Protein AF-A0A7S3BI05-F1 (afdb_monomer)

Structure (mmCIF, N/CA/C/O backbone):
data_AF-A0A7S3BI05-F1
#
_entry.id   AF-A0A7S3BI05-F1
#
loop_
_atom_site.group_PDB
_atom_site.id
_atom_site.type_symbol
_atom_site.label_atom_id
_atom_site.label_alt_id
_atom_site.label_comp_id
_atom_site.label_asym_id
_atom_site.label_entity_id
_atom_site.label_seq_id
_atom_site.pdbx_PDB_ins_code
_atom_site.Cartn_x
_atom_site.Cartn_y
_atom_site.Cartn_z
_atom_site.occupancy
_atom_site.B_iso_or_equiv
_atom_site.auth_seq_id
_atom_site.auth_comp_id
_atom_site.auth_asym_id
_atom_site.auth_atom_id
_atom_site.pdbx_PDB_model_num
ATOM 1 N N . ASN A 1 1 ? -13.056 -4.102 -15.558 1.00 60.69 1 ASN A N 1
ATOM 2 C CA . ASN A 1 1 ? -12.818 -2.971 -14.639 1.00 60.69 1 ASN A CA 1
ATOM 3 C C . ASN A 1 1 ? -13.787 -3.150 -13.494 1.00 60.69 1 ASN A C 1
ATOM 5 O O . ASN A 1 1 ? -14.963 -2.934 -13.729 1.00 60.69 1 ASN A O 1
ATOM 9 N N . GLY A 1 2 ? -13.334 -3.674 -12.353 1.00 74.00 2 GLY A N 1
ATOM 10 C CA . GLY A 1 2 ? -14.198 -3.883 -11.187 1.00 74.00 2 GLY A CA 1
ATOM 11 C C . GLY A 1 2 ? -14.267 -2.626 -10.323 1.00 74.00 2 GLY A C 1
ATOM 12 O O . GLY A 1 2 ? -13.292 -1.877 -10.270 1.00 74.00 2 GLY A O 1
ATOM 13 N N . THR A 1 3 ? -15.404 -2.404 -9.679 1.00 85.44 3 THR A N 1
ATOM 14 C CA . THR A 1 3 ? -15.607 -1.460 -8.569 1.00 85.44 3 THR A CA 1
ATOM 15 C C . THR A 1 3 ? -16.173 -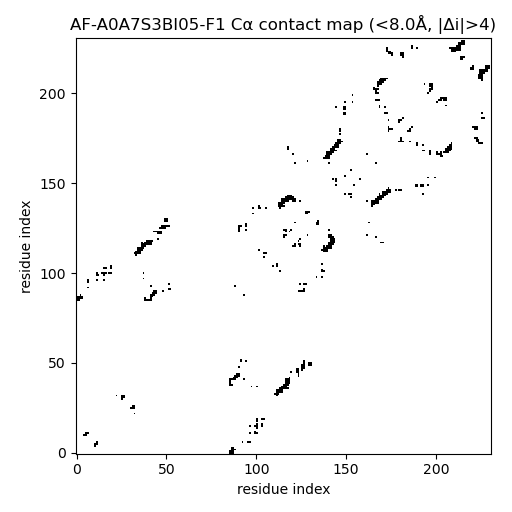2.255 -7.395 1.00 85.44 3 THR A C 1
ATOM 17 O O . THR A 1 3 ? -16.622 -3.392 -7.586 1.00 85.44 3 THR A O 1
ATOM 20 N N . LEU A 1 4 ? -16.184 -1.678 -6.192 1.00 88.50 4 LEU A N 1
ATOM 21 C CA . LEU A 1 4 ? -17.010 -2.233 -5.123 1.00 88.50 4 LEU A CA 1
ATOM 22 C C . LEU A 1 4 ? -18.484 -2.224 -5.554 1.00 88.50 4 LEU A C 1
ATOM 24 O O . LEU A 1 4 ? -18.890 -1.431 -6.408 1.00 88.50 4 LEU A O 1
ATOM 28 N N . ALA A 1 5 ? -19.270 -3.148 -5.001 1.00 89.44 5 ALA A N 1
ATOM 29 C CA . ALA A 1 5 ? -20.680 -3.275 -5.362 1.00 89.44 5 ALA A CA 1
ATOM 30 C C . ALA A 1 5 ? -21.524 -2.092 -4.855 1.00 89.44 5 ALA A C 1
ATOM 32 O O . ALA A 1 5 ? -22.581 -1.819 -5.414 1.00 89.44 5 ALA A O 1
ATOM 33 N N . SER A 1 6 ? -21.066 -1.422 -3.797 1.00 91.44 6 SER A N 1
ATOM 34 C CA . SER A 1 6 ? -21.724 -0.297 -3.134 1.00 91.44 6 SER A CA 1
ATOM 35 C C . SER A 1 6 ? -20.711 0.402 -2.205 1.00 91.44 6 SER A C 1
ATOM 37 O O . SER A 1 6 ? -19.638 -0.145 -1.936 1.00 91.44 6 SER A O 1
ATOM 39 N N . PHE A 1 7 ? -21.038 1.609 -1.738 1.00 90.62 7 PHE A N 1
ATOM 40 C CA . PHE A 1 7 ? -20.286 2.344 -0.707 1.00 90.62 7 PHE A CA 1
ATOM 41 C C . PHE A 1 7 ? -21.146 2.686 0.516 1.00 90.62 7 PHE A C 1
ATOM 43 O O . PHE A 1 7 ? -20.711 3.415 1.399 1.00 90.62 7 PHE A O 1
ATOM 50 N N . ASP A 1 8 ? -22.348 2.126 0.583 1.00 92.31 8 ASP A N 1
ATOM 51 C CA . ASP A 1 8 ? -23.307 2.348 1.652 1.00 92.31 8 ASP A CA 1
ATOM 52 C C . ASP A 1 8 ? -22.818 1.631 2.921 1.00 92.31 8 ASP A C 1
ATOM 54 O O . ASP A 1 8 ? -22.176 0.574 2.850 1.00 92.31 8 ASP A O 1
ATOM 58 N N . ASP A 1 9 ? -23.175 2.155 4.094 1.00 92.31 9 ASP A N 1
ATOM 59 C CA . ASP A 1 9 ? -22.647 1.689 5.382 1.00 92.31 9 ASP A CA 1
ATOM 60 C C . ASP A 1 9 ? -22.795 0.176 5.598 1.00 92.31 9 ASP A C 1
ATOM 62 O O . ASP A 1 9 ? -21.872 -0.483 6.074 1.00 92.31 9 ASP A O 1
ATOM 66 N N . SER A 1 10 ? -23.931 -0.409 5.205 1.00 95.12 10 SER A N 1
ATOM 67 C CA . SER A 1 10 ? -24.172 -1.852 5.361 1.00 95.12 10 SER A CA 1
ATOM 68 C C . SER A 1 10 ? -23.234 -2.715 4.505 1.00 95.12 10 SER A C 1
ATOM 70 O O . SER A 1 10 ? -22.753 -3.767 4.952 1.00 95.12 10 SER A O 1
ATOM 72 N N . PHE A 1 11 ? -22.936 -2.261 3.284 1.00 96.31 11 PHE A N 1
ATOM 73 C CA . PHE A 1 11 ? -22.000 -2.938 2.402 1.00 96.31 11 PHE A CA 1
ATOM 74 C C . PHE A 1 11 ? -20.571 -2.758 2.911 1.00 96.31 11 PHE A C 1
ATOM 76 O O . PHE A 1 11 ? -19.847 -3.747 3.024 1.00 96.31 11 PHE A O 1
ATOM 83 N N . LEU A 1 12 ? -20.170 -1.534 3.270 1.00 96.75 12 LEU A N 1
ATOM 84 C CA . LEU A 1 12 ? -18.832 -1.264 3.798 1.00 96.75 12 LEU A CA 1
ATOM 85 C C . LEU A 1 12 ? -18.575 -1.989 5.121 1.00 96.75 12 LEU A C 1
ATOM 87 O O . LEU A 1 12 ? -17.461 -2.469 5.342 1.00 96.75 12 LEU A O 1
ATOM 91 N N . ASP A 1 13 ? -19.586 -2.149 5.976 1.00 97.75 13 ASP A N 1
ATOM 92 C CA . ASP A 1 13 ? -19.483 -2.964 7.186 1.00 97.75 13 ASP A CA 1
ATOM 93 C C . ASP A 1 13 ? -19.198 -4.433 6.842 1.00 97.75 13 ASP A C 1
ATOM 95 O O . ASP A 1 13 ? -18.247 -5.024 7.362 1.00 97.75 13 ASP A O 1
ATOM 99 N N . SER A 1 14 ? -19.958 -5.002 5.906 1.00 97.75 14 SER A N 1
ATOM 100 C CA . SER A 1 14 ? -19.791 -6.389 5.458 1.00 97.75 14 SER A CA 1
ATOM 101 C C . SER A 1 14 ? -18.441 -6.618 4.771 1.00 97.75 14 SER A C 1
ATOM 103 O O . SER A 1 14 ? -17.736 -7.580 5.077 1.00 97.75 14 SER A O 1
ATOM 105 N N . PHE A 1 15 ? -18.046 -5.706 3.882 1.00 97.31 15 PHE A N 1
ATOM 106 C CA . PHE A 1 15 ? -16.764 -5.729 3.185 1.00 97.31 15 PHE A CA 1
ATOM 107 C C . PHE A 1 15 ? -15.595 -5.636 4.172 1.00 97.31 15 PHE A C 1
ATOM 109 O O . PHE A 1 15 ? -14.701 -6.481 4.165 1.00 97.31 15 PHE A O 1
ATOM 116 N N . SER A 1 16 ? -15.636 -4.676 5.097 1.00 98.25 16 SER A N 1
ATOM 117 C CA . SER A 1 16 ? -14.601 -4.531 6.123 1.00 98.25 16 SER A CA 1
ATOM 118 C C . SER A 1 16 ? -14.548 -5.724 7.085 1.00 98.25 16 SER A C 1
ATOM 120 O O . SER A 1 16 ? -13.453 -6.137 7.468 1.00 98.25 16 SER A O 1
ATOM 122 N N . ASN A 1 17 ? -15.684 -6.352 7.418 1.00 98.56 17 ASN A N 1
ATOM 123 C CA . ASN A 1 17 ? -15.705 -7.608 8.179 1.00 98.56 17 ASN A CA 1
ATOM 124 C C . ASN A 1 17 ? -14.987 -8.739 7.435 1.00 98.56 17 ASN A C 1
ATOM 126 O O . ASN A 1 17 ? -14.225 -9.475 8.060 1.00 98.56 17 ASN A O 1
ATOM 130 N N . ALA A 1 18 ? -15.190 -8.859 6.120 1.00 97.81 18 ALA A N 1
ATOM 131 C CA . ALA A 1 18 ? -14.494 -9.851 5.306 1.00 97.81 18 ALA A CA 1
ATOM 132 C C . ALA A 1 18 ? -12.973 -9.615 5.310 1.00 97.81 18 ALA A C 1
ATOM 134 O O . ALA A 1 18 ? -12.220 -10.540 5.604 1.00 97.81 18 ALA A O 1
ATOM 135 N N . THR A 1 19 ? -12.518 -8.370 5.115 1.00 97.38 19 THR A N 1
ATOM 136 C CA . THR A 1 19 ? -11.074 -8.053 5.163 1.00 97.38 19 THR A CA 1
ATOM 137 C C . THR A 1 19 ? -10.442 -8.364 6.527 1.00 97.38 19 THR A C 1
ATOM 139 O O . THR A 1 19 ? -9.346 -8.920 6.598 1.00 97.38 19 THR A O 1
ATOM 142 N N . LEU A 1 20 ? -11.139 -8.066 7.631 1.00 98.44 20 LEU A N 1
ATOM 143 C CA . LEU A 1 20 ? -10.686 -8.422 8.976 1.00 98.44 20 LEU A CA 1
ATOM 144 C C . LEU A 1 20 ? -10.669 -9.943 9.186 1.00 98.44 20 LEU A C 1
ATOM 146 O O . LEU A 1 20 ? -9.802 -10.458 9.895 1.00 98.44 20 LEU A O 1
ATOM 150 N N . GLN A 1 21 ? -11.624 -10.668 8.602 1.00 98.56 21 GLN A N 1
ATOM 151 C CA . GLN A 1 21 ? -11.692 -12.120 8.721 1.00 98.56 21 GLN A CA 1
ATOM 152 C C . GLN A 1 21 ? -10.476 -12.798 8.081 1.00 98.56 21 GLN A C 1
ATOM 154 O O . GLN A 1 21 ? -9.969 -13.756 8.663 1.00 98.56 21 GLN A O 1
ATOM 159 N N . ASP A 1 22 ? -9.957 -12.275 6.969 1.00 97.94 22 ASP A N 1
ATOM 160 C CA . ASP A 1 22 ? -8.719 -12.771 6.355 1.00 97.94 22 ASP A CA 1
ATOM 161 C C . ASP A 1 22 ? -7.518 -12.596 7.295 1.00 97.94 22 ASP A C 1
ATOM 163 O O . ASP A 1 22 ? -6.750 -13.534 7.518 1.00 97.94 22 ASP A O 1
ATOM 167 N N . VAL A 1 23 ? -7.396 -11.425 7.931 1.00 97.88 23 VAL A N 1
ATOM 168 C CA . VAL A 1 23 ? -6.338 -11.154 8.920 1.00 97.88 23 VAL A CA 1
ATOM 169 C C . VAL A 1 23 ? -6.441 -12.106 10.113 1.00 97.88 23 VAL A C 1
ATOM 171 O O . VAL A 1 23 ? -5.449 -12.719 10.510 1.00 97.88 23 VAL A O 1
ATOM 174 N N . LYS A 1 24 ? -7.647 -12.287 10.662 1.00 98.25 24 LYS A N 1
ATOM 175 C CA . LYS A 1 24 ? -7.896 -13.237 11.756 1.00 98.25 24 LYS A CA 1
ATOM 176 C C . LYS A 1 24 ? -7.556 -14.664 11.352 1.00 98.25 24 LYS A C 1
ATOM 178 O O . LYS A 1 24 ? -6.966 -15.392 12.146 1.00 98.25 24 LYS A O 1
ATOM 183 N N . TYR A 1 25 ? -7.933 -15.063 10.139 1.00 98.31 25 TYR A N 1
ATOM 184 C CA . TYR A 1 25 ? -7.673 -16.397 9.624 1.00 98.31 25 TYR A CA 1
ATOM 185 C C . TYR A 1 25 ? -6.169 -16.665 9.536 1.00 98.31 25 TYR A C 1
ATOM 187 O O . TYR A 1 25 ? -5.713 -17.670 10.074 1.00 98.31 25 TYR A O 1
ATOM 195 N N . LEU A 1 26 ? -5.392 -15.758 8.934 1.00 97.75 26 LEU A N 1
ATOM 196 C CA . LEU A 1 26 ? -3.936 -15.898 8.829 1.00 97.75 26 LEU A CA 1
ATOM 197 C C . LEU A 1 26 ? -3.278 -15.998 10.211 1.00 97.75 26 LEU A C 1
ATOM 199 O O . LEU A 1 26 ? -2.556 -16.961 10.485 1.00 97.75 26 LEU A O 1
ATOM 203 N N . THR A 1 27 ? -3.605 -15.073 11.115 1.00 96.62 27 THR A N 1
ATOM 204 C CA . THR A 1 27 ? -3.048 -15.051 12.473 1.00 96.62 27 THR A CA 1
ATOM 205 C C . THR A 1 27 ? -3.399 -16.320 13.256 1.00 96.62 27 THR A C 1
ATOM 207 O O . THR A 1 27 ? -2.527 -16.906 13.899 1.00 96.62 27 THR A O 1
ATOM 210 N N . A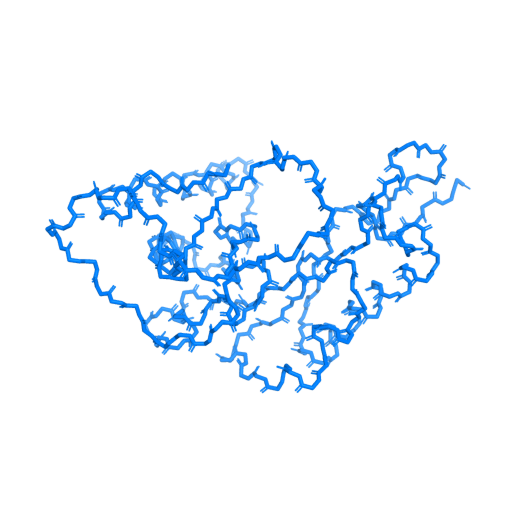LA A 1 28 ? -4.643 -16.806 13.162 1.00 97.69 28 ALA A N 1
ATOM 211 C CA . ALA A 1 28 ? -5.079 -18.037 13.828 1.00 97.69 28 ALA A CA 1
ATOM 212 C C . ALA A 1 28 ? -4.352 -19.297 13.321 1.00 97.69 28 ALA A C 1
ATOM 214 O O . ALA A 1 28 ? -4.264 -20.284 14.049 1.00 97.69 28 ALA A O 1
ATOM 215 N N . HIS A 1 29 ? -3.801 -19.255 12.105 1.00 98.25 29 HIS A N 1
ATOM 216 C CA . HIS A 1 29 ? -3.028 -20.344 11.503 1.00 98.25 29 HIS A CA 1
ATOM 217 C C . HIS A 1 29 ? -1.509 -20.112 11.574 1.00 98.25 29 HIS A C 1
ATOM 219 O O . HIS A 1 29 ? -0.749 -20.735 10.835 1.00 98.25 29 HIS A O 1
ATOM 225 N N . GLY A 1 30 ? -1.052 -19.242 12.481 1.00 97.19 30 GLY A N 1
ATOM 226 C CA . GLY A 1 30 ? 0.372 -19.038 12.762 1.00 97.19 30 GLY A CA 1
ATOM 227 C C . GLY A 1 30 ? 1.092 -18.103 11.788 1.00 97.19 30 GLY A C 1
ATOM 228 O O . GLY A 1 30 ? 2.320 -18.049 11.811 1.00 97.19 30 GLY A O 1
ATOM 229 N N . LEU A 1 31 ? 0.355 -17.361 10.956 1.00 96.44 31 LEU A N 1
ATOM 230 C CA . LEU A 1 31 ? 0.892 -16.347 10.047 1.00 96.44 31 LEU A CA 1
ATOM 231 C C . LEU A 1 31 ? 0.514 -14.947 10.559 1.00 96.44 31 LEU A C 1
ATOM 233 O O . LEU A 1 31 ? -0.530 -14.420 10.173 1.00 96.44 31 LEU A O 1
ATOM 237 N N . PRO A 1 32 ? 1.319 -14.336 11.449 1.00 94.44 32 PRO A N 1
ATOM 238 C CA . PRO A 1 32 ? 1.023 -13.004 11.956 1.00 94.44 32 PRO A CA 1
ATOM 239 C C . PRO A 1 32 ? 1.094 -11.967 10.830 1.00 94.44 32 PRO A C 1
ATOM 241 O O . PRO A 1 32 ? 2.074 -11.894 10.087 1.00 94.44 32 PRO A O 1
ATOM 244 N N . VAL A 1 33 ? 0.063 -11.131 10.728 1.00 95.12 33 VAL A N 1
ATOM 245 C CA . VAL A 1 33 ? 0.007 -10.033 9.757 1.00 95.12 33 VAL A CA 1
ATOM 246 C C . VAL A 1 33 ? 0.690 -8.802 10.352 1.00 95.12 33 VAL A C 1
ATOM 248 O O . VAL A 1 33 ? 0.146 -8.168 11.242 1.00 95.12 33 VAL A O 1
ATOM 251 N N . SER A 1 34 ? 1.883 -8.438 9.875 1.00 94.56 34 SER A N 1
ATOM 252 C CA . SER A 1 34 ? 2.592 -7.234 10.359 1.00 94.56 34 SER A CA 1
ATOM 253 C C . SER A 1 34 ? 2.219 -5.948 9.619 1.00 94.56 34 SER A C 1
ATOM 255 O O . SER A 1 34 ? 2.422 -4.856 10.148 1.00 94.56 34 SER A O 1
ATOM 257 N N . TRP A 1 35 ? 1.715 -6.073 8.391 1.00 93.88 35 TRP A N 1
ATOM 258 C CA . TRP A 1 35 ? 1.329 -4.956 7.534 1.00 93.88 35 TRP A CA 1
ATOM 259 C C . TRP A 1 35 ? 0.024 -5.267 6.811 1.00 93.88 35 TRP A C 1
ATOM 261 O O . TRP A 1 35 ? -0.191 -6.397 6.374 1.00 93.88 35 TRP A O 1
ATOM 271 N N . TRP A 1 36 ? -0.814 -4.251 6.648 1.00 96.00 36 TRP A N 1
ATOM 272 C CA . TRP A 1 36 ? -2.064 -4.320 5.907 1.00 96.00 36 TRP A CA 1
ATOM 273 C C . TRP A 1 36 ? -2.236 -3.070 5.035 1.00 96.00 36 TRP A C 1
ATOM 275 O O . TRP A 1 36 ? -1.912 -1.954 5.445 1.00 96.00 36 TRP A O 1
ATOM 285 N N . GLY A 1 37 ? -2.770 -3.259 3.835 1.00 94.56 37 GLY A N 1
ATOM 286 C CA . GLY A 1 37 ? -3.163 -2.194 2.921 1.00 94.56 37 GLY A CA 1
ATOM 287 C C . GLY A 1 37 ? -4.426 -2.612 2.179 1.00 94.56 37 GLY A C 1
ATOM 288 O O . GLY A 1 37 ? -4.627 -3.798 1.920 1.00 94.56 37 GLY A O 1
ATOM 289 N N . LEU A 1 38 ? -5.295 -1.650 1.862 1.00 94.38 38 LEU A N 1
ATOM 290 C CA . LEU A 1 38 ? -6.609 -1.950 1.288 1.00 94.38 38 LEU A CA 1
ATOM 291 C C . LEU A 1 38 ? -6.529 -2.478 -0.151 1.00 94.38 38 LEU A C 1
ATOM 293 O O . LEU A 1 38 ? -7.228 -3.423 -0.505 1.00 94.38 38 LEU A O 1
ATOM 297 N N . GLN A 1 39 ? -5.746 -1.818 -1.003 1.00 88.12 39 GLN A N 1
ATOM 298 C CA . GLN A 1 39 ? -5.793 -2.027 -2.446 1.00 88.12 39 GLN A CA 1
ATOM 299 C C . GLN A 1 39 ? -4.415 -1.810 -3.068 1.00 88.12 39 GLN A C 1
ATOM 301 O O . GLN A 1 39 ? -3.692 -0.899 -2.676 1.00 88.12 39 GLN A O 1
ATOM 306 N N . ASN A 1 40 ? -4.109 -2.616 -4.084 1.00 87.50 40 ASN A N 1
ATOM 307 C CA . ASN A 1 40 ? -3.015 -2.384 -5.019 1.00 87.50 40 ASN A CA 1
ATOM 308 C C . ASN A 1 40 ? -3.459 -1.434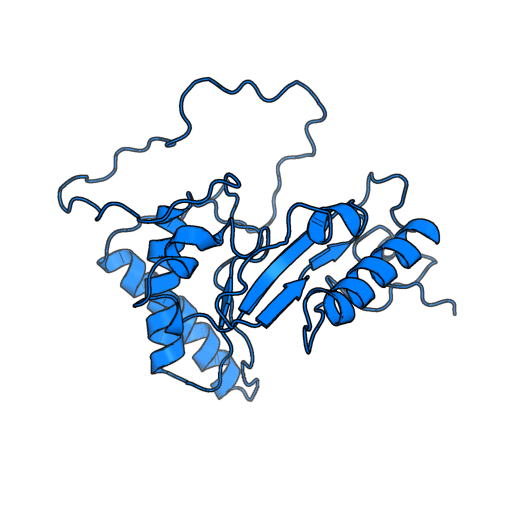 -6.138 1.00 87.50 40 ASN A C 1
ATOM 310 O O . ASN A 1 40 ? -4.469 -1.719 -6.791 1.00 87.50 40 ASN A O 1
ATOM 314 N N . GLU A 1 41 ? -2.713 -0.357 -6.377 1.00 86.25 41 GLU A N 1
ATOM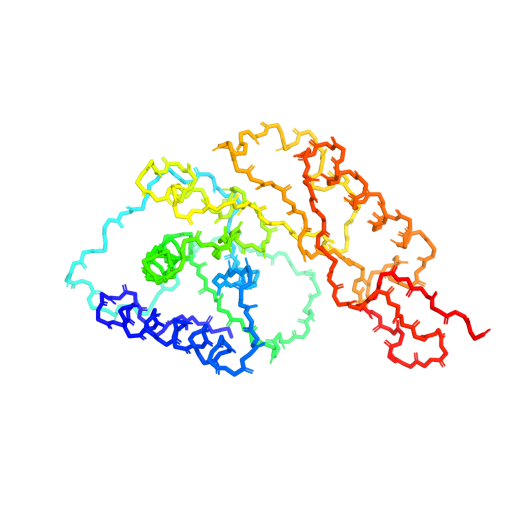 315 C CA . GLU A 1 41 ? -2.951 0.613 -7.456 1.00 86.25 41 GLU A CA 1
ATOM 316 C C . GLU A 1 41 ? -4.410 1.074 -7.600 1.00 86.25 41 GLU A C 1
ATOM 318 O O . GLU A 1 41 ? -4.996 0.973 -8.685 1.00 86.25 41 GLU A O 1
ATOM 323 N N . PRO A 1 42 ? -5.047 1.575 -6.527 1.00 82.50 42 PRO A N 1
ATOM 324 C CA . PRO A 1 42 ? -6.337 2.218 -6.673 1.00 82.50 42 PRO A CA 1
ATOM 325 C C . PRO A 1 42 ? -6.140 3.450 -7.575 1.00 82.50 42 PRO A C 1
ATOM 327 O O . PRO A 1 42 ? -5.393 4.377 -7.261 1.00 82.50 42 PRO A O 1
ATOM 330 N N . ASN A 1 43 ? -6.719 3.380 -8.773 1.00 65.94 43 ASN A N 1
ATOM 331 C CA . ASN A 1 43 ? -6.502 4.329 -9.859 1.00 65.94 43 ASN A CA 1
ATOM 332 C C . ASN A 1 43 ? -7.060 5.710 -9.493 1.00 65.94 43 ASN A C 1
ATOM 334 O O . ASN A 1 43 ? -8.270 5.909 -9.570 1.00 65.94 43 ASN A O 1
ATOM 338 N N . PHE A 1 44 ? -6.196 6.663 -9.139 1.00 65.81 44 PHE A N 1
ATOM 339 C CA . PHE A 1 44 ? -6.618 8.026 -8.819 1.00 65.81 44 PHE A CA 1
ATOM 340 C C . PHE A 1 44 ? -6.038 9.065 -9.761 1.00 65.81 44 PHE A C 1
ATOM 342 O O . PHE A 1 44 ? -4.903 8.972 -10.230 1.00 65.81 44 PHE A O 1
ATOM 349 N N . GLN A 1 45 ? -6.807 10.137 -9.920 1.00 60.09 45 GLN A N 1
ATOM 350 C CA . GLN A 1 45 ? -6.257 11.437 -10.265 1.00 60.09 45 GLN A CA 1
ATOM 351 C C . GLN A 1 45 ? -5.282 11.875 -9.159 1.00 60.09 45 GLN A C 1
ATOM 353 O O . GLN A 1 45 ? -5.500 11.615 -7.977 1.00 60.09 45 GLN A O 1
ATOM 358 N N . THR A 1 46 ? -4.180 12.525 -9.527 1.00 64.38 46 THR A N 1
ATOM 359 C CA . THR A 1 46 ? -3.132 12.978 -8.592 1.00 64.38 46 THR A CA 1
ATOM 360 C C . THR A 1 46 ? -3.483 14.310 -7.916 1.00 64.38 46 THR A C 1
ATOM 362 O O . THR A 1 46 ? -2.598 15.123 -7.649 1.00 64.38 46 THR A O 1
ATOM 365 N N . GLU A 1 47 ? -4.772 14.578 -7.717 1.00 74.12 47 GLU A N 1
ATOM 366 C CA . GLU A 1 47 ? -5.268 15.825 -7.137 1.00 74.12 47 GLU A CA 1
ATOM 367 C C . GLU A 1 47 ? -5.194 15.772 -5.608 1.00 74.12 47 GLU A C 1
ATOM 369 O O . GLU A 1 47 ? -5.392 14.724 -5.002 1.00 74.12 47 GLU A O 1
ATOM 374 N N . ASN A 1 48 ? -4.887 16.904 -4.974 1.00 78.62 48 ASN A N 1
ATOM 375 C CA . ASN A 1 48 ? -4.882 17.014 -3.517 1.00 78.62 48 ASN A CA 1
ATOM 376 C C . ASN A 1 48 ? -6.265 17.472 -3.033 1.00 78.62 48 ASN A C 1
ATOM 378 O O . ASN A 1 48 ? -6.517 18.672 -2.916 1.00 78.62 48 ASN A O 1
ATOM 382 N N . ILE A 1 49 ? -7.155 16.516 -2.767 1.00 82.56 49 ILE A N 1
ATOM 383 C CA . ILE A 1 49 ? -8.473 16.764 -2.174 1.00 82.56 49 ILE A CA 1
ATOM 384 C C . ILE A 1 49 ? -8.367 16.729 -0.642 1.00 82.56 49 ILE A C 1
ATOM 386 O O . ILE A 1 49 ? -7.766 15.815 -0.067 1.00 82.56 49 ILE A O 1
ATOM 390 N N . THR A 1 50 ? -8.946 17.731 0.025 1.00 83.75 50 THR A N 1
ATOM 391 C CA . THR A 1 50 ? -8.850 17.929 1.484 1.00 83.75 50 THR A CA 1
ATOM 392 C C . THR A 1 50 ? -10.050 17.401 2.268 1.00 83.75 50 THR A C 1
ATOM 394 O O . THR A 1 50 ? -9.947 17.220 3.479 1.00 83.75 50 THR A O 1
ATOM 397 N N . SER A 1 51 ? -11.178 17.135 1.609 1.00 82.81 51 SER A N 1
ATOM 398 C CA . SER A 1 51 ? -12.367 16.555 2.231 1.00 82.81 51 SER A CA 1
ATOM 399 C C . SER A 1 51 ? -13.212 15.798 1.214 1.00 82.81 51 SER A C 1
ATOM 401 O O . SER A 1 51 ? -13.211 16.109 0.025 1.00 82.81 51 SER A O 1
ATOM 403 N N . CYS A 1 52 ? -13.955 14.809 1.704 1.00 86.19 52 CYS A N 1
ATOM 404 C CA . CYS A 1 52 ? -14.939 14.087 0.915 1.00 86.19 52 CYS A CA 1
ATOM 405 C C . CYS A 1 52 ? -16.347 14.467 1.365 1.00 86.19 52 CYS A C 1
ATOM 407 O O . CYS A 1 52 ? -16.592 14.519 2.575 1.00 86.19 52 CYS A O 1
ATOM 409 N N . PRO A 1 53 ? -17.276 14.734 0.433 1.00 80.81 53 PRO A N 1
ATOM 410 C CA . PRO A 1 53 ? -18.667 14.941 0.797 1.00 80.81 53 PRO A CA 1
ATOM 411 C C . PRO A 1 53 ? -19.202 13.686 1.496 1.00 80.81 53 PRO A C 1
ATOM 413 O O . PRO A 1 53 ? -18.869 12.550 1.125 1.00 80.81 53 PRO A O 1
ATOM 416 N N . LYS A 1 54 ? -20.027 13.891 2.529 1.00 67.06 54 LYS A N 1
ATOM 417 C CA . LYS A 1 54 ? -20.819 12.796 3.096 1.00 67.06 54 LYS A CA 1
ATOM 418 C C . LYS A 1 54 ? -21.700 12.242 1.981 1.00 67.06 54 LYS A C 1
ATOM 420 O O . LYS A 1 54 ? -22.160 13.003 1.134 1.00 67.06 54 LYS A O 1
ATOM 425 N N . GLN A 1 55 ? -21.831 10.924 1.924 1.00 62.12 55 GLN A N 1
ATOM 426 C CA . GLN A 1 55 ? -22.752 10.312 0.980 1.00 62.12 55 GLN A CA 1
ATOM 427 C C . GLN A 1 55 ? -24.158 10.694 1.451 1.00 62.12 55 GLN A C 1
ATOM 429 O O . GLN A 1 55 ? -24.460 10.513 2.627 1.00 62.12 55 GLN A O 1
ATOM 434 N N . ASP A 1 56 ? -24.956 11.319 0.590 1.00 49.00 56 ASP A N 1
ATOM 435 C CA . ASP A 1 56 ? -26.349 11.595 0.927 1.00 49.00 56 ASP A CA 1
ATOM 436 C C . ASP A 1 56 ? -27.083 10.249 0.977 1.00 49.00 56 ASP A C 1
ATOM 438 O O . ASP A 1 56 ? -27.068 9.500 -0.004 1.00 49.00 56 ASP A O 1
ATOM 442 N N . ASP A 1 57 ? -27.714 9.949 2.115 1.00 43.00 57 ASP A N 1
ATOM 443 C CA . ASP A 1 57 ? -28.386 8.671 2.415 1.00 43.00 57 ASP A CA 1
ATOM 444 C C . ASP A 1 57 ? -29.532 8.322 1.428 1.00 43.00 57 ASP A C 1
ATOM 446 O O . ASP A 1 57 ? -30.055 7.208 1.445 1.00 43.00 57 ASP A O 1
ATOM 450 N N . ASP A 1 58 ? -29.895 9.252 0.534 1.00 36.84 58 ASP A N 1
ATOM 451 C CA . ASP A 1 58 ? -31.010 9.154 -0.415 1.00 36.84 58 ASP A CA 1
ATOM 452 C C . ASP A 1 58 ? -30.593 8.886 -1.879 1.00 36.84 58 ASP A C 1
ATOM 454 O O . ASP A 1 58 ? -31.454 8.671 -2.737 1.00 36.84 58 ASP A O 1
ATOM 458 N N . ALA A 1 59 ? -29.296 8.864 -2.209 1.00 39.97 59 ALA A N 1
ATOM 459 C CA . ALA A 1 59 ? -28.838 8.591 -3.576 1.00 39.97 59 ALA A CA 1
ATOM 460 C C . ALA A 1 59 ? -28.639 7.085 -3.812 1.00 39.97 59 ALA A C 1
ATOM 462 O O . ALA A 1 59 ? -27.524 6.587 -3.974 1.00 39.97 59 ALA A O 1
ATOM 463 N N . ALA A 1 60 ? -29.749 6.348 -3.843 1.00 34.97 60 ALA A N 1
ATOM 464 C CA . ALA A 1 60 ? -29.770 4.981 -4.340 1.00 34.97 60 ALA A CA 1
ATOM 465 C C . ALA A 1 60 ? -29.242 4.936 -5.786 1.00 34.97 60 ALA A C 1
ATOM 467 O O . ALA A 1 60 ? -29.854 5.493 -6.691 1.00 34.97 60 ALA A O 1
ATOM 468 N N . ALA A 1 61 ? -28.118 4.243 -5.976 1.00 38.97 61 ALA A N 1
ATOM 469 C CA . ALA A 1 61 ? -27.697 3.594 -7.216 1.00 38.97 61 ALA A CA 1
ATOM 470 C C . ALA A 1 61 ? -28.074 4.306 -8.534 1.00 38.97 61 ALA A C 1
ATOM 472 O O . ALA A 1 61 ? -28.869 3.785 -9.315 1.00 38.97 61 ALA A O 1
ATOM 473 N N . GLU A 1 62 ? -27.418 5.422 -8.860 1.00 30.86 62 GLU A N 1
ATOM 474 C CA . GLU A 1 62 ? -27.225 5.770 -10.269 1.00 30.86 62 GLU A CA 1
ATOM 475 C C . GLU A 1 62 ? -25.831 5.334 -10.712 1.00 30.86 62 GLU A C 1
ATOM 477 O O . GLU A 1 62 ? -24.797 5.885 -10.342 1.00 30.86 62 GLU A O 1
ATOM 482 N N . THR A 1 63 ? -25.819 4.280 -11.523 1.00 44.12 63 THR A N 1
ATOM 483 C CA . THR A 1 63 ? -24.681 3.856 -12.329 1.00 44.12 63 THR A CA 1
ATOM 484 C C . THR A 1 63 ? -24.164 5.039 -13.145 1.00 44.12 63 THR A C 1
ATOM 486 O O . THR A 1 63 ? -24.766 5.410 -14.150 1.00 44.12 63 THR A O 1
ATOM 489 N N . GLY A 1 64 ? -23.039 5.624 -12.751 1.00 32.84 64 GLY A N 1
ATOM 490 C CA . GLY A 1 64 ? -22.493 6.756 -13.483 1.00 32.84 64 GLY A CA 1
ATOM 491 C C . GLY A 1 64 ? -21.080 7.066 -13.049 1.00 32.84 64 GLY A C 1
ATOM 492 O O . GLY A 1 64 ? -20.852 7.632 -11.992 1.00 32.84 64 GLY A O 1
ATOM 493 N N . SER A 1 65 ? -20.121 6.710 -13.896 1.00 37.81 65 SER A N 1
ATOM 494 C CA . SER A 1 65 ? -18.754 7.210 -13.832 1.00 37.81 65 SER A CA 1
ATOM 495 C C . SER A 1 65 ? -18.730 8.717 -13.547 1.00 37.81 65 SER A C 1
ATOM 497 O O . SER A 1 65 ? -19.073 9.504 -14.429 1.00 37.81 65 SER A O 1
ATOM 499 N N . HIS A 1 66 ? -18.233 9.133 -12.383 1.00 32.91 66 HIS A N 1
ATOM 500 C CA . HIS A 1 66 ? -17.829 10.521 -12.131 1.00 32.91 66 HIS A CA 1
ATOM 501 C C . HIS A 1 66 ? -16.507 10.871 -12.838 1.00 32.91 66 HIS A C 1
ATOM 503 O O . HIS A 1 66 ? -15.645 11.561 -12.303 1.00 32.91 66 HIS A O 1
ATOM 509 N N . LEU A 1 67 ? -16.343 10.420 -14.085 1.00 35.94 67 LEU A N 1
ATOM 510 C CA . LEU A 1 67 ? -15.389 11.043 -14.988 1.00 35.94 67 LEU A CA 1
ATOM 511 C C . LEU A 1 67 ? -16.114 12.225 -15.639 1.00 35.94 67 LEU A C 1
ATOM 513 O O . LEU A 1 67 ? -17.111 11.994 -16.330 1.00 35.94 67 LEU A O 1
ATOM 517 N N . PRO A 1 68 ? -15.653 13.476 -15.462 1.00 30.95 68 PRO A N 1
ATOM 518 C CA . PRO A 1 68 ? -16.168 14.569 -16.267 1.00 30.95 68 PRO A CA 1
ATOM 519 C C . PRO A 1 68 ? -15.972 14.210 -17.744 1.00 30.95 68 PRO A C 1
ATOM 521 O O . PRO A 1 68 ? -14.876 13.846 -18.183 1.00 30.95 68 PRO A O 1
ATOM 524 N N . ALA A 1 69 ? -17.062 14.267 -18.507 1.00 35.69 69 ALA A N 1
ATOM 525 C CA . ALA A 1 69 ? -17.035 14.084 -19.946 1.00 35.69 69 ALA A CA 1
ATOM 526 C C . ALA A 1 69 ? -16.084 15.129 -20.553 1.00 35.69 69 ALA A C 1
ATOM 528 O O . ALA A 1 69 ? -16.407 16.314 -20.568 1.00 35.69 69 ALA A O 1
ATOM 529 N N . GLY A 1 70 ? -14.904 14.712 -21.032 1.00 32.72 70 GLY A N 1
ATOM 530 C CA . GLY A 1 70 ? -14.043 15.636 -21.777 1.00 32.72 70 GLY A CA 1
ATOM 531 C C . GLY A 1 70 ? -12.541 15.379 -21.879 1.00 32.72 70 GLY A C 1
ATOM 532 O O . GLY A 1 70 ? -11.902 16.130 -22.608 1.00 32.72 70 GLY A O 1
ATOM 533 N N . ILE A 1 71 ? -11.938 14.365 -21.247 1.00 30.41 71 ILE A N 1
ATOM 534 C CA . ILE A 1 71 ? -10.499 14.097 -21.455 1.00 30.41 71 ILE A CA 1
ATOM 535 C C . ILE A 1 71 ? -10.313 12.918 -22.413 1.00 30.41 71 ILE A C 1
ATOM 537 O O . ILE A 1 71 ? -10.314 11.749 -22.033 1.00 30.41 71 ILE A O 1
ATOM 541 N N . SER A 1 72 ? -10.154 13.255 -23.694 1.00 27.58 72 SER A N 1
ATOM 542 C CA . SER A 1 72 ? -9.650 12.357 -24.734 1.00 27.58 72 SER A CA 1
ATOM 543 C C . SER A 1 72 ? -8.217 11.937 -24.391 1.00 27.58 72 SER A C 1
ATOM 545 O O . SER A 1 72 ? -7.266 12.665 -24.679 1.00 27.58 72 SER A O 1
ATOM 547 N N . MET A 1 73 ? -8.048 10.750 -23.808 1.00 36.03 73 MET A N 1
ATOM 548 C CA . MET A 1 73 ? -6.744 10.091 -23.729 1.00 36.03 73 MET A CA 1
ATOM 549 C C . MET A 1 73 ? -6.290 9.748 -25.152 1.00 36.03 73 MET A C 1
ATOM 551 O O . MET A 1 73 ? -6.945 8.978 -25.857 1.00 36.03 73 MET A O 1
ATOM 555 N N . GLY A 1 74 ? -5.197 10.380 -25.585 1.00 29.92 74 GLY A N 1
ATOM 556 C CA . GLY A 1 74 ? -4.627 10.229 -26.920 1.00 29.92 74 GLY A CA 1
ATOM 557 C C . GLY A 1 74 ? -4.388 8.766 -27.295 1.00 29.92 74 GLY A C 1
ATOM 558 O O . GLY A 1 74 ? -4.007 7.940 -26.467 1.00 29.92 74 GLY A O 1
ATOM 559 N N . ALA A 1 75 ? -4.626 8.455 -28.567 1.00 34.34 75 ALA A N 1
ATOM 560 C CA . ALA A 1 75 ? -4.407 7.141 -29.149 1.00 34.34 75 ALA A CA 1
ATOM 561 C C . ALA A 1 75 ? -2.920 6.754 -29.073 1.00 34.34 75 ALA A C 1
ATOM 563 O O . ALA A 1 75 ? -2.122 7.111 -29.935 1.00 34.34 75 ALA A O 1
ATOM 564 N N . GLY A 1 76 ? -2.556 6.010 -28.034 1.00 30.05 76 GLY A N 1
ATOM 565 C CA . GLY A 1 76 ? -1.227 5.445 -27.849 1.00 30.05 76 GLY A CA 1
ATOM 566 C C . GLY A 1 76 ? -1.328 4.132 -27.088 1.00 30.05 76 GLY A C 1
ATOM 567 O O . GLY A 1 76 ? -1.425 4.132 -25.872 1.00 30.05 76 GLY A O 1
ATOM 568 N N . MET A 1 77 ? -1.316 3.028 -27.840 1.00 29.22 77 MET A N 1
ATOM 569 C CA . MET A 1 77 ? -1.113 1.651 -27.377 1.00 29.22 77 MET A CA 1
ATOM 570 C C . MET A 1 77 ? -2.169 1.098 -26.400 1.00 29.22 77 MET A C 1
ATOM 572 O O . MET A 1 77 ? -2.067 1.197 -25.182 1.00 29.22 77 MET A O 1
ATOM 576 N N . ARG A 1 78 ? -3.169 0.402 -26.962 1.00 33.00 78 ARG A N 1
ATOM 577 C CA . ARG A 1 78 ? -4.003 -0.552 -26.217 1.00 33.00 78 ARG A CA 1
ATOM 578 C C . ARG A 1 78 ? -3.124 -1.719 -25.756 1.00 33.00 78 ARG A C 1
ATOM 580 O O . ARG A 1 78 ? -3.006 -2.720 -26.458 1.00 33.00 78 ARG A O 1
ATOM 587 N N . VAL A 1 79 ? -2.499 -1.585 -24.591 1.00 37.78 79 VAL A N 1
ATOM 588 C CA . VAL A 1 79 ? -2.060 -2.745 -23.806 1.00 37.78 79 VAL A CA 1
ATOM 589 C C . VAL A 1 79 ? -3.331 -3.526 -23.446 1.00 37.78 79 VAL A C 1
ATOM 591 O O . VAL A 1 79 ? -4.361 -2.914 -23.159 1.00 37.78 79 VAL A O 1
ATOM 594 N N . GLY A 1 80 ? -3.302 -4.852 -23.616 1.00 38.78 80 GLY A N 1
ATOM 595 C CA . GLY A 1 80 ? -4.474 -5.736 -23.577 1.00 38.78 80 GLY A CA 1
ATOM 596 C C . GLY A 1 80 ? -5.377 -5.513 -22.361 1.00 38.78 80 GLY A C 1
ATOM 597 O O . GLY A 1 80 ? -4.945 -4.974 -21.349 1.00 38.78 80 GLY A O 1
ATOM 598 N N . SER A 1 81 ? -6.653 -5.904 -22.451 1.00 45.41 81 SER A N 1
ATOM 599 C CA . SER A 1 81 ? -7.587 -5.765 -21.328 1.00 45.41 81 SER A CA 1
ATOM 600 C C . SER A 1 81 ? -6.953 -6.328 -20.051 1.00 45.41 81 SER A C 1
ATOM 602 O O . SER A 1 81 ? -6.767 -7.535 -19.971 1.00 45.41 81 SER A O 1
ATOM 604 N N . ASN A 1 82 ? -6.597 -5.485 -19.077 1.00 49.72 82 ASN A N 1
ATOM 605 C CA . ASN A 1 82 ? -6.052 -5.947 -17.797 1.00 49.72 82 ASN A CA 1
ATOM 606 C C . ASN A 1 82 ? -7.040 -6.947 -17.168 1.00 49.72 82 ASN A C 1
ATOM 608 O O . ASN A 1 82 ? -8.111 -6.538 -16.700 1.00 49.72 82 ASN A O 1
ATOM 612 N N . THR A 1 83 ? -6.688 -8.238 -17.218 1.00 64.12 83 THR A N 1
ATOM 613 C CA . THR A 1 83 ? -7.470 -9.402 -16.758 1.00 64.12 83 THR A CA 1
ATOM 614 C C . THR A 1 83 ? -7.154 -9.804 -15.316 1.00 64.12 83 THR A C 1
ATOM 616 O O . THR A 1 83 ? -7.646 -10.829 -14.854 1.00 64.12 83 THR A O 1
ATOM 619 N N . TYR A 1 84 ? -6.325 -9.038 -14.604 1.00 71.69 84 TYR A N 1
ATOM 620 C CA . TYR A 1 84 ? -5.970 -9.312 -13.213 1.00 71.69 84 TYR A CA 1
ATOM 621 C C . TYR A 1 84 ? -6.901 -8.587 -12.232 1.00 71.69 84 TYR A C 1
ATOM 623 O O . TYR A 1 84 ? -7.580 -7.617 -12.590 1.00 71.69 84 TYR A O 1
ATOM 631 N N . SER A 1 85 ? -6.942 -9.083 -10.994 1.00 79.38 85 SER A N 1
ATOM 632 C CA . SER A 1 85 ? -7.758 -8.528 -9.913 1.00 79.38 85 SER A CA 1
ATOM 633 C C . SER A 1 85 ? -7.413 -7.065 -9.657 1.00 79.38 85 SER A C 1
ATOM 635 O O . SER A 1 85 ? -6.273 -6.728 -9.347 1.00 79.38 85 SER A O 1
ATOM 637 N N . ARG A 1 86 ? -8.415 -6.193 -9.770 1.00 80.25 86 ARG A N 1
ATOM 638 C CA . ARG A 1 86 ? -8.308 -4.762 -9.479 1.00 80.25 86 ARG A CA 1
ATOM 639 C C . ARG A 1 86 ? -9.658 -4.204 -9.064 1.00 80.25 86 ARG A C 1
ATOM 641 O O . ARG A 1 86 ? -10.689 -4.660 -9.567 1.00 80.25 86 ARG A O 1
ATOM 648 N N . CYS A 1 87 ? -9.628 -3.174 -8.231 1.00 86.00 87 CYS A N 1
ATOM 649 C CA . CYS A 1 87 ? -10.793 -2.373 -7.903 1.00 86.00 87 CYS A CA 1
ATOM 650 C C . CYS A 1 87 ? -10.487 -0.903 -8.198 1.00 86.00 87 CYS A C 1
ATOM 652 O O . CYS A 1 87 ? -9.485 -0.364 -7.731 1.00 86.00 87 CYS A O 1
ATOM 654 N N . ASN A 1 88 ? -11.332 -0.278 -9.013 1.00 84.75 88 ASN A N 1
ATOM 655 C CA . ASN A 1 88 ? -11.277 1.154 -9.262 1.00 84.75 88 ASN A CA 1
ATOM 656 C C . ASN A 1 88 ? -12.063 1.882 -8.176 1.00 84.75 88 ASN A C 1
ATOM 658 O O . ASN A 1 88 ? -13.133 1.428 -7.770 1.00 84.75 88 ASN A O 1
ATOM 662 N N . TYR A 1 89 ? -11.530 3.024 -7.774 1.00 86.12 89 TYR A N 1
ATOM 663 C CA . TYR A 1 89 ? -12.113 3.932 -6.804 1.00 86.12 89 TYR A CA 1
ATOM 664 C C . TYR A 1 89 ? -11.922 5.352 -7.337 1.00 86.12 89 TYR A C 1
ATOM 666 O O . TYR A 1 89 ? -10.893 5.622 -7.957 1.00 86.12 89 TYR A O 1
ATOM 674 N N . ASP A 1 90 ? -12.852 6.266 -7.072 1.00 84.75 90 ASP A N 1
ATOM 675 C CA . ASP A 1 90 ? -12.440 7.664 -6.939 1.00 84.75 90 ASP A CA 1
ATOM 676 C C . ASP A 1 90 ? -11.786 7.885 -5.559 1.00 84.75 90 ASP A C 1
ATOM 678 O O . ASP A 1 90 ? -11.772 6.991 -4.705 1.00 84.75 90 ASP A O 1
ATOM 682 N N . GLN A 1 91 ? -11.190 9.057 -5.329 1.00 85.69 91 GLN A N 1
ATOM 683 C CA . GLN A 1 91 ? -10.471 9.316 -4.075 1.00 85.69 91 GLN A CA 1
ATOM 684 C C . GLN A 1 91 ? -11.375 9.240 -2.832 1.00 85.69 91 GLN A C 1
ATOM 686 O O . GLN A 1 91 ? -10.901 8.867 -1.755 1.00 85.69 91 GLN A O 1
ATOM 691 N N . CYS A 1 92 ? -12.664 9.561 -2.959 1.00 88.75 92 CYS A N 1
ATOM 692 C CA . CYS A 1 92 ? -13.598 9.570 -1.840 1.00 88.75 92 CYS A CA 1
ATOM 693 C C . CYS A 1 92 ? -14.182 8.198 -1.540 1.00 88.75 92 CYS A C 1
ATOM 695 O O . CYS A 1 92 ? -14.298 7.820 -0.374 1.00 88.75 92 CYS A O 1
ATOM 697 N N . ASP A 1 93 ? -14.451 7.417 -2.569 1.00 90.19 93 ASP A N 1
ATOM 698 C CA . ASP A 1 93 ? -14.818 6.016 -2.458 1.00 90.19 93 ASP A CA 1
ATOM 699 C C . ASP A 1 93 ? -13.694 5.190 -1.824 1.00 90.19 93 ASP A C 1
ATOM 701 O O . ASP A 1 93 ? -13.934 4.390 -0.913 1.00 90.19 93 ASP A O 1
ATOM 705 N N . TYR A 1 94 ? -12.439 5.438 -2.217 1.00 92.06 94 TYR A N 1
ATOM 706 C CA . TYR A 1 94 ? -11.297 4.824 -1.541 1.00 92.06 94 TYR A CA 1
ATOM 707 C C . TYR A 1 94 ? -11.185 5.270 -0.090 1.00 92.06 94 TYR A C 1
ATOM 709 O O . TYR A 1 94 ? -10.961 4.433 0.779 1.00 92.06 94 TYR A O 1
ATOM 717 N N . TYR A 1 95 ? -11.346 6.567 0.187 1.00 93.00 95 TYR A N 1
ATOM 718 C CA . TYR A 1 95 ? -11.336 7.085 1.552 1.00 93.00 95 TYR A CA 1
ATOM 719 C C . TYR A 1 95 ? -12.379 6.374 2.428 1.00 93.00 95 TYR A C 1
ATOM 721 O O . TYR A 1 95 ? -12.026 5.878 3.497 1.00 93.00 95 TYR A O 1
ATOM 729 N N . ARG A 1 96 ? -13.628 6.243 1.962 1.00 94.19 96 ARG A N 1
ATOM 730 C CA . ARG A 1 96 ? -14.713 5.560 2.692 1.00 94.19 96 ARG A CA 1
ATOM 731 C C . ARG A 1 96 ? -14.385 4.090 2.953 1.00 94.19 96 ARG A C 1
ATOM 733 O O . ARG A 1 96 ? -14.427 3.645 4.101 1.00 94.19 96 ARG A O 1
ATOM 740 N N . ALA A 1 97 ? -13.991 3.353 1.914 1.00 95.38 97 ALA A N 1
ATOM 741 C CA . ALA A 1 97 ? -13.622 1.945 2.044 1.00 95.38 97 ALA A CA 1
ATOM 742 C C . ALA A 1 97 ? -12.400 1.750 2.958 1.00 95.38 97 ALA A C 1
ATOM 744 O O . ALA A 1 97 ? -12.387 0.855 3.806 1.00 95.38 97 ALA A O 1
ATOM 745 N N . PHE A 1 98 ? -11.388 2.614 2.834 1.00 96.19 98 PHE A N 1
ATOM 746 C CA . PHE A 1 98 ? -10.196 2.586 3.674 1.00 96.19 98 PHE A CA 1
ATOM 747 C C . PHE A 1 98 ? -10.552 2.823 5.134 1.00 96.19 98 PHE A C 1
ATOM 749 O O . PHE A 1 98 ? -10.134 2.039 5.977 1.00 96.19 98 PHE A O 1
ATOM 756 N N . VAL A 1 99 ? -11.334 3.858 5.447 1.00 96.75 99 VAL A N 1
ATOM 757 C CA . VAL A 1 99 ? -11.718 4.173 6.829 1.00 96.75 99 VAL A CA 1
ATOM 758 C C . VAL A 1 99 ? -12.513 3.025 7.448 1.00 96.75 99 VAL A C 1
ATOM 760 O O . VAL A 1 99 ? -12.201 2.622 8.570 1.00 96.75 99 VAL A O 1
ATOM 763 N N . ALA A 1 100 ? -13.471 2.444 6.717 1.00 97.81 100 ALA A N 1
ATOM 764 C CA . ALA A 1 100 ? -14.254 1.304 7.192 1.00 97.81 100 ALA A CA 1
ATOM 765 C C . ALA A 1 100 ? -13.362 0.098 7.547 1.00 97.81 100 ALA A C 1
ATOM 767 O O . ALA A 1 100 ? -13.469 -0.463 8.640 1.00 97.81 100 ALA A O 1
ATOM 768 N N . CYS A 1 101 ? -12.435 -0.275 6.661 1.00 98.44 101 CYS A N 1
ATOM 769 C CA . CYS A 1 101 ? -11.535 -1.407 6.885 1.00 98.44 101 CYS A CA 1
ATOM 770 C C . CYS A 1 101 ? -10.462 -1.107 7.943 1.00 98.44 101 CYS A C 1
ATOM 772 O O . CYS A 1 101 ? -10.311 -1.859 8.908 1.00 98.44 101 CYS A O 1
ATOM 774 N N . ALA A 1 102 ? -9.743 0.008 7.806 1.00 98.25 102 ALA A N 1
ATOM 775 C CA . ALA A 1 102 ? -8.631 0.375 8.678 1.00 98.25 102 ALA A CA 1
ATOM 776 C C . ALA A 1 102 ? -9.074 0.562 10.135 1.00 98.25 102 ALA A C 1
ATOM 778 O O . ALA A 1 102 ? -8.343 0.168 11.042 1.00 98.25 102 ALA A O 1
ATOM 779 N N . THR A 1 103 ? -10.283 1.084 10.375 1.00 98.31 103 THR A N 1
ATOM 780 C CA . THR A 1 103 ? -10.847 1.201 11.731 1.00 98.31 103 THR A CA 1
ATOM 781 C C . THR A 1 103 ? -10.982 -0.167 12.397 1.00 98.31 103 THR A C 1
ATOM 783 O O . THR A 1 103 ? -10.577 -0.340 13.547 1.00 98.31 103 THR A O 1
ATOM 786 N N . LYS A 1 104 ? -11.493 -1.171 11.673 1.00 98.62 104 LYS A N 1
ATOM 787 C CA . LYS A 1 104 ? -11.661 -2.531 12.205 1.00 98.62 104 LYS A CA 1
ATOM 788 C C . LYS A 1 104 ? -10.333 -3.247 12.419 1.00 98.62 104 LYS A C 1
ATOM 790 O O . LYS A 1 104 ? -10.171 -3.911 13.441 1.00 98.62 104 LYS A O 1
ATOM 795 N N . ILE A 1 105 ? -9.379 -3.088 11.499 1.00 98.50 105 ILE A N 1
ATOM 796 C CA . ILE A 1 105 ? -8.018 -3.618 11.671 1.00 98.50 105 ILE A CA 1
ATOM 797 C C . ILE A 1 105 ? -7.361 -2.998 12.907 1.00 98.50 105 ILE A C 1
ATOM 799 O O . ILE A 1 105 ? -6.880 -3.728 13.770 1.00 98.50 105 ILE A O 1
ATOM 803 N N . ARG A 1 106 ? -7.417 -1.667 13.045 1.00 97.56 106 ARG A N 1
ATOM 804 C CA . ARG A 1 106 ? -6.822 -0.956 14.182 1.00 97.56 106 ARG A CA 1
ATOM 805 C C . ARG A 1 106 ? -7.463 -1.345 15.515 1.00 97.56 106 ARG A C 1
ATOM 807 O O . ARG A 1 106 ? -6.757 -1.462 16.508 1.00 97.56 106 ARG A O 1
ATOM 814 N N . ALA A 1 107 ? -8.778 -1.565 15.544 1.00 98.12 107 ALA A N 1
ATOM 815 C CA . ALA A 1 107 ? -9.482 -2.032 16.738 1.00 98.12 107 ALA A CA 1
ATOM 816 C C . ALA A 1 107 ? -9.140 -3.486 17.113 1.00 98.12 107 ALA A C 1
ATOM 818 O O . ALA A 1 107 ? -9.213 -3.847 18.287 1.00 98.12 107 ALA A O 1
ATOM 819 N N . TYR A 1 108 ? -8.793 -4.322 16.131 1.00 98.19 108 TYR A N 1
ATOM 820 C CA . TYR A 1 108 ? -8.429 -5.720 16.350 1.00 98.19 108 TYR A CA 1
ATOM 821 C C . TYR A 1 108 ? -6.999 -5.882 16.876 1.00 98.19 108 TYR A C 1
ATOM 823 O O . TYR A 1 108 ? -6.795 -6.605 17.850 1.00 98.19 108 TYR A O 1
ATOM 831 N N . ASP A 1 109 ? -6.024 -5.222 16.249 1.00 97.75 109 ASP A N 1
ATOM 832 C CA . ASP A 1 109 ? -4.615 -5.335 16.622 1.00 97.75 109 ASP A CA 1
ATOM 833 C C . ASP A 1 109 ? -3.858 -4.037 16.299 1.00 97.75 109 ASP A C 1
ATOM 835 O O . ASP A 1 109 ? -3.677 -3.648 15.144 1.00 97.75 109 ASP A O 1
ATOM 839 N N . LEU A 1 110 ? -3.390 -3.366 17.355 1.00 97.19 110 LEU A N 1
ATOM 840 C CA . LEU A 1 110 ? -2.659 -2.103 17.258 1.00 97.19 110 LEU A CA 1
ATOM 841 C C . LEU A 1 110 ? -1.245 -2.264 16.684 1.00 97.19 110 LEU A C 1
ATOM 843 O O . LEU A 1 110 ? -0.651 -1.267 16.279 1.00 97.19 110 LEU A O 1
ATOM 847 N N . THR A 1 111 ? -0.701 -3.482 16.661 1.00 96.81 111 THR A N 1
ATOM 848 C CA . THR A 1 111 ? 0.657 -3.761 16.176 1.00 96.81 111 THR A CA 1
ATOM 849 C C . THR A 1 111 ? 0.729 -3.896 14.657 1.00 96.81 111 THR A C 1
ATOM 851 O O . THR A 1 111 ? 1.811 -3.736 14.084 1.00 96.81 111 THR A O 1
ATOM 854 N N . ILE A 1 112 ? -0.411 -4.126 13.995 1.00 97.12 112 ILE A N 1
ATOM 855 C CA . ILE A 1 112 ? -0.497 -4.181 12.535 1.00 97.12 112 ILE A CA 1
ATOM 856 C C . ILE A 1 112 ? -0.263 -2.781 11.976 1.00 97.12 112 ILE A C 1
ATOM 858 O O . ILE A 1 112 ? -0.977 -1.830 12.305 1.00 97.12 112 ILE A O 1
ATOM 862 N N . ARG A 1 113 ? 0.735 -2.655 11.099 1.00 95.94 113 ARG A N 1
ATOM 863 C CA . ARG A 1 113 ? 0.996 -1.404 10.391 1.00 95.94 113 ARG A CA 1
ATOM 864 C C . ARG A 1 113 ? 0.061 -1.253 9.200 1.00 95.94 113 ARG A C 1
ATOM 866 O O . ARG A 1 113 ? -0.097 -2.186 8.419 1.00 95.94 113 ARG A O 1
ATOM 873 N N . ILE A 1 114 ? -0.524 -0.077 9.024 1.00 96.38 114 ILE A N 1
ATOM 874 C CA . ILE A 1 114 ? -1.471 0.205 7.942 1.00 96.38 114 ILE A CA 1
ATOM 875 C C . ILE A 1 114 ? -0.836 1.163 6.934 1.00 96.38 114 ILE A C 1
ATOM 877 O O . ILE A 1 114 ? -0.341 2.225 7.317 1.00 96.38 114 ILE A O 1
ATOM 881 N N . HIS A 1 115 ? -0.871 0.818 5.646 1.00 94.19 115 HIS A N 1
ATOM 882 C CA . HIS A 1 115 ? -0.351 1.672 4.577 1.00 94.19 115 HIS A CA 1
ATOM 883 C C . HIS A 1 115 ? -1.383 1.998 3.489 1.00 94.19 115 HIS A C 1
ATOM 885 O O . HIS A 1 115 ? -2.344 1.261 3.270 1.00 94.19 115 HIS A O 1
ATOM 891 N N . ALA A 1 116 ? -1.170 3.123 2.802 1.00 92.25 116 ALA A N 1
ATOM 892 C CA . ALA A 1 116 ? -2.000 3.602 1.696 1.00 92.25 116 ALA A CA 1
ATOM 893 C C . ALA A 1 116 ? -1.172 4.446 0.707 1.00 92.25 116 ALA A C 1
ATOM 895 O O . ALA A 1 116 ? -0.145 4.999 1.074 1.00 92.25 116 ALA A O 1
ATOM 896 N N . ASN A 1 117 ? -1.538 4.597 -0.561 1.00 85.00 117 ASN A N 1
ATOM 897 C CA . ASN A 1 117 ? -2.555 3.857 -1.302 1.00 85.00 117 ASN A CA 1
ATOM 898 C C . ASN A 1 117 ? -1.961 2.746 -2.182 1.00 85.00 117 ASN A C 1
ATOM 900 O O . ASN A 1 117 ? -2.697 2.196 -2.983 1.00 85.00 117 ASN A O 1
ATOM 904 N N . SER A 1 118 ? -0.662 2.439 -2.085 1.00 86.62 118 SER A N 1
ATOM 905 C CA . SER A 1 118 ? 0.007 1.517 -3.016 1.00 86.62 118 SER A CA 1
ATOM 906 C C . SER A 1 118 ? -0.058 2.005 -4.474 1.00 86.62 118 SER A C 1
ATOM 908 O O . SER A 1 118 ? -0.444 1.254 -5.365 1.00 86.62 118 SER A O 1
ATOM 910 N N . ALA A 1 119 ? 0.232 3.292 -4.714 1.00 85.75 119 ALA A N 1
ATOM 911 C CA . ALA A 1 119 ? 0.422 3.831 -6.069 1.00 85.75 119 ALA A CA 1
ATOM 912 C C . ALA A 1 119 ? 1.127 5.197 -6.048 1.00 85.75 119 ALA A C 1
ATOM 914 O O . ALA A 1 119 ? 2.240 5.361 -6.544 1.00 85.75 119 ALA A O 1
ATOM 915 N N . THR A 1 120 ? 0.479 6.184 -5.430 1.00 84.06 120 THR A N 1
ATOM 916 C CA . THR A 1 120 ? 0.779 7.619 -5.566 1.00 84.06 120 THR A CA 1
ATOM 917 C C . THR A 1 120 ? 0.937 8.310 -4.209 1.00 84.06 120 THR A C 1
ATOM 919 O O . THR A 1 120 ? 0.815 9.534 -4.110 1.00 84.06 120 THR A O 1
ATOM 922 N N . GLY A 1 121 ? 1.180 7.526 -3.153 1.00 84.25 121 GLY A N 1
ATOM 923 C CA . GLY A 1 121 ? 1.435 8.004 -1.799 1.00 84.25 121 GLY A CA 1
ATOM 924 C C . GLY A 1 121 ? 0.353 8.937 -1.262 1.00 84.25 121 GLY A C 1
ATOM 925 O O . GLY A 1 121 ? -0.844 8.663 -1.354 1.00 84.25 121 GLY A O 1
ATOM 926 N N . GLN A 1 122 ? 0.789 10.058 -0.692 1.00 82.94 122 GLN A N 1
ATOM 927 C CA . GLN A 1 122 ? -0.057 11.065 -0.050 1.00 82.94 122 GLN A CA 1
ATOM 928 C C . GLN A 1 122 ? -1.057 11.688 -1.024 1.00 82.94 122 GLN A C 1
ATOM 930 O O . GLN A 1 122 ? -2.156 12.027 -0.605 1.00 82.94 122 GLN A O 1
ATOM 935 N N . LEU A 1 123 ? -0.709 11.831 -2.309 1.00 80.44 123 LEU A N 1
ATOM 936 C CA . LEU A 1 123 ? -1.618 12.409 -3.303 1.00 80.44 123 LEU A CA 1
ATOM 937 C C . LEU A 1 123 ? -2.803 11.480 -3.574 1.00 80.44 123 LEU A C 1
ATOM 939 O O . LEU A 1 123 ? -3.930 11.941 -3.676 1.00 80.44 123 LEU A O 1
ATOM 943 N N . GLY A 1 124 ? -2.567 10.167 -3.648 1.00 79.75 124 GLY A N 1
ATOM 944 C CA . GLY A 1 124 ? -3.648 9.185 -3.799 1.00 79.75 124 GLY A CA 1
ATOM 945 C C . GLY A 1 124 ? -4.468 8.967 -2.529 1.00 79.75 124 GLY A C 1
ATOM 946 O O . GLY A 1 124 ? -5.601 8.508 -2.594 1.00 79.75 124 GLY A O 1
ATOM 947 N N . ALA A 1 125 ? -3.899 9.296 -1.372 1.00 84.50 125 ALA A N 1
ATOM 948 C CA . ALA A 1 125 ? -4.525 9.154 -0.063 1.00 84.50 125 ALA A CA 1
ATOM 949 C C . ALA A 1 125 ? -4.850 10.516 0.580 1.00 84.50 125 ALA A C 1
ATOM 951 O O . ALA A 1 125 ? -4.940 10.610 1.806 1.00 84.50 125 ALA A O 1
ATOM 952 N N . SER A 1 126 ? -5.011 11.581 -0.213 1.00 86.75 126 SER A N 1
ATOM 953 C CA . SER A 1 126 ? -5.054 12.947 0.320 1.00 86.75 126 SER A CA 1
ATOM 954 C C . SER A 1 126 ? -6.219 13.216 1.282 1.00 86.75 126 SER A C 1
ATOM 956 O O . SER A 1 126 ? -5.979 13.898 2.281 1.00 86.75 126 SER A O 1
ATOM 958 N N . PRO A 1 127 ? -7.437 12.650 1.116 1.00 89.94 127 PRO A N 1
ATOM 959 C CA . PRO A 1 127 ? -8.490 12.833 2.115 1.00 89.94 127 PRO A CA 1
ATOM 960 C C . PRO A 1 127 ? -8.134 12.197 3.469 1.00 89.94 127 PRO A C 1
ATOM 962 O O . PRO A 1 127 ? -8.471 12.745 4.514 1.00 89.94 127 PRO A O 1
ATOM 965 N N . ILE A 1 128 ? -7.396 11.077 3.464 1.00 91.50 128 ILE A N 1
ATOM 966 C CA . ILE A 1 128 ? -6.890 10.426 4.686 1.00 91.50 128 ILE A CA 1
ATOM 967 C C . ILE A 1 128 ? -5.807 11.301 5.326 1.00 91.50 128 ILE A C 1
ATOM 969 O O . ILE A 1 128 ? -5.815 11.505 6.538 1.00 91.50 128 ILE A O 1
ATOM 973 N N . ALA A 1 129 ? -4.884 11.817 4.507 1.00 88.50 129 ALA A N 1
ATOM 974 C CA . ALA A 1 129 ? -3.739 12.604 4.954 1.00 88.50 129 ALA A CA 1
ATOM 975 C C . ALA A 1 129 ? -4.144 13.950 5.578 1.00 88.50 129 ALA A C 1
ATOM 977 O O . ALA A 1 129 ? -3.534 14.393 6.548 1.00 88.50 129 ALA A O 1
ATOM 978 N N . ASN A 1 130 ? -5.186 14.586 5.036 1.00 88.50 130 ASN A N 1
ATOM 979 C CA . ASN A 1 130 ? -5.650 15.904 5.465 1.00 88.50 130 ASN A CA 1
ATOM 980 C C . ASN A 1 130 ? -6.698 15.863 6.594 1.00 88.50 130 ASN A C 1
ATOM 982 O O . ASN A 1 130 ? -7.040 16.917 7.129 1.00 88.50 130 ASN A O 1
ATOM 986 N N . ASN A 1 131 ? -7.200 14.684 6.982 1.00 91.12 131 ASN A N 1
ATOM 987 C CA . ASN A 1 131 ? -8.181 14.551 8.058 1.00 91.12 131 ASN A CA 1
ATOM 988 C C . ASN A 1 131 ? -7.511 14.047 9.362 1.00 91.12 131 ASN A C 1
ATOM 990 O O . ASN A 1 131 ? -7.035 12.908 9.407 1.00 91.12 131 ASN A O 1
ATOM 994 N N . PRO A 1 132 ? -7.499 14.853 10.446 1.00 92.38 132 PRO A N 1
ATOM 995 C CA . PRO A 1 132 ? -6.843 14.496 11.706 1.00 92.38 132 PRO A CA 1
ATOM 996 C C . PRO A 1 132 ? -7.491 13.317 12.445 1.00 92.38 132 PRO A C 1
ATOM 998 O O . PRO A 1 132 ? -6.835 12.718 13.292 1.00 92.38 132 PRO A O 1
ATOM 1001 N N . GLU A 1 133 ? -8.741 12.962 12.141 1.00 92.69 133 GLU A N 1
ATOM 1002 C CA . GLU A 1 133 ? -9.423 11.802 12.730 1.00 92.69 133 GLU A CA 1
ATOM 1003 C C . GLU A 1 133 ? -9.027 10.493 12.038 1.00 92.69 133 GLU A C 1
ATOM 1005 O O . GLU A 1 133 ? -8.955 9.448 12.681 1.00 92.69 133 GLU A O 1
ATOM 1010 N N . THR A 1 134 ? -8.716 10.537 10.739 1.00 94.31 134 THR A N 1
ATOM 1011 C CA . THR A 1 134 ? -8.367 9.337 9.962 1.00 94.31 134 THR A CA 1
ATOM 1012 C C . THR A 1 134 ? -6.869 9.149 9.779 1.00 94.31 134 THR A C 1
ATOM 1014 O O . THR A 1 134 ? -6.412 8.018 9.631 1.00 94.31 134 THR A O 1
ATOM 1017 N N . LEU A 1 135 ? -6.076 10.222 9.837 1.00 94.56 135 LEU A N 1
ATOM 1018 C CA . LEU A 1 135 ? -4.616 10.146 9.785 1.00 94.56 135 LEU A CA 1
ATOM 1019 C C . LEU A 1 135 ? -4.013 9.198 10.853 1.00 94.56 135 LEU A C 1
ATOM 1021 O O . LEU A 1 135 ? -3.041 8.508 10.538 1.00 94.56 135 LEU A O 1
ATOM 1025 N N . PRO A 1 136 ? -4.542 9.092 12.092 1.00 96.19 136 PRO A N 1
ATOM 1026 C CA . PRO A 1 136 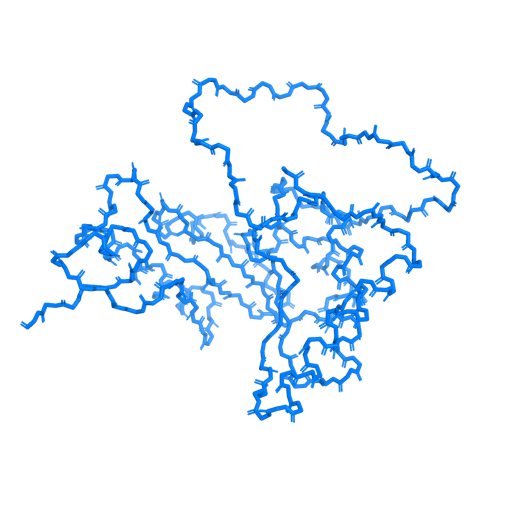? -4.075 8.118 13.082 1.00 96.19 136 PRO A CA 1
ATOM 1027 C C . PRO A 1 136 ? -4.280 6.651 12.686 1.00 96.19 136 PRO A C 1
ATOM 1029 O O . PRO A 1 136 ? -3.587 5.789 13.218 1.00 96.19 136 PRO A O 1
ATOM 1032 N N . LEU A 1 137 ? -5.190 6.350 11.752 1.00 97.00 137 LEU A N 1
ATOM 1033 C CA . LEU A 1 137 ? -5.373 4.984 11.253 1.00 97.00 137 LEU A CA 1
ATOM 1034 C C . LEU A 1 137 ? -4.194 4.532 10.385 1.00 97.00 137 LEU A C 1
ATOM 1036 O O . LEU A 1 137 ? -3.928 3.336 10.313 1.00 97.00 137 LEU A O 1
ATOM 1040 N N . LEU A 1 138 ? -3.487 5.469 9.752 1.00 94.94 138 LEU A N 1
ATOM 1041 C CA . LEU A 1 138 ? -2.419 5.212 8.794 1.00 94.94 138 LEU A CA 1
ATOM 1042 C C . LEU A 1 138 ? -1.032 5.282 9.453 1.00 94.94 138 LEU A C 1
ATOM 1044 O O . LEU A 1 138 ? -0.735 6.239 10.166 1.00 94.94 138 LEU A O 1
ATOM 1048 N N . ASP A 1 139 ? -0.150 4.330 9.151 1.00 95.19 139 A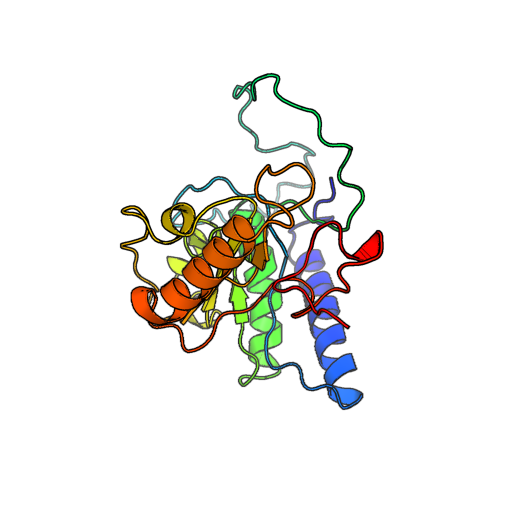SP A N 1
ATOM 1049 C CA . ASP A 1 139 ? 1.256 4.340 9.585 1.00 95.19 139 ASP A CA 1
ATOM 1050 C C . ASP A 1 139 ? 2.219 4.734 8.466 1.00 95.19 139 ASP A C 1
ATOM 1052 O O . ASP A 1 139 ? 3.298 5.266 8.745 1.00 95.19 139 ASP A O 1
ATOM 1056 N N . ALA A 1 140 ? 1.847 4.478 7.206 1.00 92.44 140 ALA A N 1
ATOM 1057 C CA . ALA A 1 140 ? 2.723 4.749 6.078 1.00 92.44 140 ALA A CA 1
ATOM 1058 C C . ALA A 1 140 ? 2.022 5.149 4.776 1.00 92.44 140 ALA A C 1
ATOM 1060 O O . ALA A 1 140 ? 0.964 4.626 4.424 1.00 92.44 140 ALA A O 1
ATOM 1061 N N . PHE A 1 141 ? 2.693 5.998 4.003 1.00 90.44 141 PHE A N 1
ATOM 1062 C CA . PHE A 1 141 ? 2.390 6.241 2.601 1.00 90.44 141 PHE A CA 1
ATOM 1063 C C . PHE A 1 141 ? 3.243 5.352 1.698 1.00 90.44 141 PHE A C 1
ATOM 1065 O O . PHE A 1 141 ? 4.431 5.146 1.946 1.00 90.44 141 PHE A O 1
ATOM 1072 N N . THR A 1 142 ? 2.622 4.814 0.650 1.00 89.06 142 THR A N 1
ATOM 1073 C CA . THR A 1 142 ? 3.231 3.820 -0.240 1.00 89.06 142 THR A CA 1
ATOM 1074 C C . THR A 1 142 ? 3.113 4.194 -1.708 1.00 89.06 142 THR A C 1
ATOM 1076 O O . THR A 1 142 ? 2.067 4.662 -2.168 1.00 89.06 142 THR A O 1
ATOM 1079 N N . TRP A 1 143 ? 4.213 3.992 -2.431 1.00 86.75 143 TRP A N 1
ATOM 1080 C CA . TRP A 1 143 ? 4.409 4.444 -3.804 1.00 86.75 143 TRP A CA 1
ATOM 1081 C C . TRP A 1 143 ? 4.803 3.311 -4.734 1.00 86.75 143 TRP A C 1
ATOM 1083 O O . TRP A 1 143 ? 5.550 2.412 -4.344 1.00 86.75 143 TRP A O 1
ATOM 1093 N N . HIS A 1 144 ? 4.367 3.425 -5.984 1.00 87.00 144 HIS A N 1
ATOM 1094 C CA . HIS A 1 144 ? 4.815 2.575 -7.073 1.00 87.00 144 HIS A CA 1
ATOM 1095 C C . HIS A 1 144 ? 5.771 3.351 -7.987 1.00 87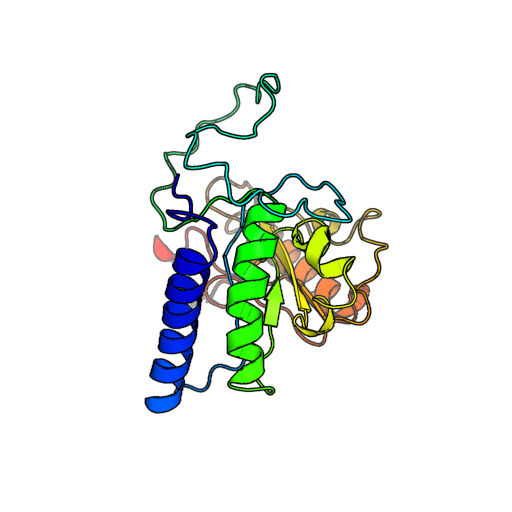.00 144 HIS A C 1
ATOM 1097 O O . HIS A 1 144 ? 5.550 4.522 -8.304 1.00 87.00 144 HIS A O 1
ATOM 1103 N N . THR A 1 145 ? 6.835 2.691 -8.438 1.00 85.12 145 THR A N 1
ATOM 1104 C CA . THR A 1 145 ? 7.773 3.209 -9.440 1.00 85.12 145 THR A CA 1
ATOM 1105 C C . THR A 1 145 ? 7.910 2.181 -10.561 1.00 85.12 145 THR A C 1
ATOM 1107 O O . THR A 1 145 ? 8.851 1.389 -10.600 1.00 85.12 145 THR A O 1
ATOM 1110 N N . VAL A 1 146 ? 6.940 2.178 -11.474 1.00 85.00 146 VAL A N 1
ATOM 1111 C CA . VAL A 1 146 ? 6.864 1.225 -12.590 1.00 85.00 146 VAL A CA 1
ATOM 1112 C C . VAL A 1 146 ? 7.320 1.891 -13.885 1.00 85.00 146 VAL A C 1
ATOM 1114 O O . VAL A 1 146 ? 6.866 2.981 -14.228 1.00 85.00 146 VAL A O 1
ATOM 1117 N N . ASN A 1 147 ? 8.214 1.230 -14.625 1.00 87.31 147 ASN A N 1
ATOM 1118 C CA . ASN A 1 147 ? 8.763 1.693 -15.906 1.00 87.31 147 ASN A CA 1
ATOM 1119 C C . ASN A 1 147 ? 9.370 3.106 -15.871 1.00 87.31 147 ASN A C 1
ATOM 1121 O O . ASN A 1 147 ? 9.434 3.784 -16.899 1.00 87.31 147 ASN A O 1
ATOM 1125 N N . ALA A 1 148 ? 9.836 3.546 -14.703 1.00 86.75 148 ALA A N 1
ATOM 1126 C CA . ALA A 1 148 ? 10.297 4.904 -14.476 1.00 86.75 148 ALA A CA 1
ATOM 1127 C C . ALA A 1 148 ? 11.605 4.933 -13.664 1.00 86.75 148 ALA A C 1
ATOM 1129 O O . ALA A 1 148 ? 11.843 4.059 -12.829 1.00 86.75 148 ALA A O 1
ATOM 1130 N N . PRO A 1 149 ? 12.469 5.942 -13.881 1.00 85.88 149 PRO A N 1
ATOM 1131 C CA . PRO A 1 149 ? 13.630 6.174 -13.030 1.00 85.88 149 PRO A CA 1
ATOM 1132 C C . PRO A 1 149 ? 13.215 6.770 -11.677 1.00 85.88 149 PRO A C 1
ATOM 1134 O O . PRO A 1 149 ? 12.131 7.337 -11.534 1.00 85.88 149 PRO A O 1
ATOM 1137 N N . SER A 1 150 ? 14.128 6.749 -10.702 1.00 84.31 150 SER A N 1
ATOM 1138 C CA . SER A 1 150 ? 13.874 7.279 -9.355 1.00 84.31 150 SER A CA 1
ATOM 1139 C C . SER A 1 150 ? 13.463 8.761 -9.342 1.00 84.31 150 SER A C 1
ATOM 1141 O O . SER A 1 150 ? 12.688 9.181 -8.490 1.00 84.31 150 SER A O 1
ATOM 1143 N N . SER A 1 151 ? 13.874 9.575 -10.318 1.00 84.06 151 SER A N 1
ATOM 1144 C CA . SER A 1 151 ? 13.439 10.979 -10.410 1.00 84.06 151 SER A CA 1
ATOM 1145 C C . SER A 1 151 ? 11.922 11.161 -10.566 1.00 84.06 151 SER A C 1
ATOM 1147 O O . SER A 1 151 ? 11.419 12.246 -10.280 1.00 84.06 151 SER A O 1
ATOM 1149 N N . HIS A 1 152 ? 11.184 10.121 -10.970 1.00 79.75 152 HIS A N 1
ATOM 1150 C CA . HIS A 1 152 ? 9.723 10.135 -11.007 1.00 79.75 152 HIS A CA 1
ATOM 1151 C C . HIS A 1 152 ? 9.107 10.297 -9.609 1.00 79.75 152 HIS A C 1
ATOM 1153 O O . HIS A 1 152 ? 8.218 11.122 -9.419 1.00 79.75 152 HIS A O 1
ATOM 1159 N N . THR A 1 153 ? 9.620 9.550 -8.629 1.00 74.81 153 THR A N 1
ATOM 1160 C CA . THR A 1 153 ? 9.106 9.517 -7.248 1.00 74.81 153 THR A CA 1
ATOM 1161 C C . THR A 1 153 ? 9.862 10.475 -6.319 1.00 74.81 153 THR A C 1
ATOM 1163 O O . THR A 1 153 ? 9.293 10.955 -5.345 1.00 74.81 153 THR A O 1
ATOM 1166 N N . PHE A 1 154 ? 11.129 10.776 -6.626 1.00 76.31 154 PHE A N 1
ATOM 1167 C CA . PHE A 1 154 ? 12.046 11.551 -5.774 1.00 76.31 154 PHE A CA 1
ATOM 1168 C C . PHE A 1 154 ? 12.458 12.912 -6.367 1.00 76.31 154 PHE A C 1
ATOM 1170 O O . PHE A 1 154 ? 13.380 13.553 -5.868 1.00 76.31 154 PHE A O 1
ATOM 1177 N N . GLY A 1 155 ? 11.851 13.340 -7.478 1.00 68.06 155 GLY A N 1
ATOM 1178 C CA . GLY A 1 155 ? 12.139 14.639 -8.097 1.00 68.06 155 GLY A CA 1
ATOM 1179 C C . GLY A 1 155 ? 11.613 15.831 -7.283 1.00 68.06 155 GLY A C 1
ATOM 1180 O O . GLY A 1 155 ? 11.065 15.676 -6.197 1.00 68.06 155 GLY A O 1
ATOM 1181 N N . ASN A 1 156 ? 11.686 17.043 -7.852 1.00 55.28 156 ASN A N 1
ATOM 1182 C CA . ASN A 1 156 ? 11.256 18.318 -7.233 1.00 55.28 156 ASN A CA 1
ATOM 1183 C C . ASN A 1 156 ? 9.736 18.427 -6.924 1.00 55.28 156 ASN A C 1
ATOM 1185 O O . ASN A 1 156 ? 9.199 19.518 -6.773 1.00 55.28 156 ASN A O 1
ATOM 1189 N N . ARG A 1 157 ? 9.015 17.301 -6.916 1.00 52.53 157 ARG A N 1
ATOM 1190 C CA . ARG A 1 157 ? 7.584 17.182 -6.621 1.00 52.53 157 ARG A CA 1
ATOM 1191 C C . ARG A 1 157 ? 7.303 16.507 -5.280 1.00 52.53 157 ARG A C 1
ATOM 1193 O O . ARG A 1 157 ? 6.152 16.484 -4.884 1.00 52.53 157 ARG A O 1
ATOM 1200 N N . SER A 1 158 ? 8.302 15.944 -4.594 1.00 50.47 158 SER A N 1
ATOM 1201 C CA . SER A 1 158 ? 8.103 15.199 -3.341 1.00 50.47 158 SER A CA 1
ATOM 1202 C C . SER A 1 158 ? 8.519 15.977 -2.091 1.00 50.47 158 SER A C 1
ATOM 1204 O O . SER A 1 158 ? 8.748 15.379 -1.043 1.00 50.47 158 SER A O 1
ATOM 1206 N N . THR A 1 159 ? 8.609 17.310 -2.162 1.00 49.75 159 THR A N 1
ATOM 1207 C CA . THR A 1 159 ? 8.738 18.163 -0.970 1.00 49.75 159 THR A CA 1
ATOM 1208 C C . THR A 1 159 ? 7.406 18.184 -0.219 1.00 49.75 159 THR A C 1
ATOM 1210 O O . THR A 1 159 ? 6.716 19.200 -0.183 1.00 49.75 159 THR A O 1
ATOM 1213 N N . HIS A 1 160 ? 6.984 17.041 0.315 1.00 52.94 160 HIS A N 1
ATOM 1214 C CA . HIS A 1 160 ? 5.679 16.891 0.932 1.00 52.94 160 HIS A CA 1
ATOM 1215 C C . HIS A 1 160 ? 5.792 16.107 2.228 1.00 52.94 160 HIS A C 1
ATOM 1217 O O . HIS A 1 160 ? 6.113 14.926 2.246 1.00 52.94 160 HIS A O 1
ATOM 1223 N N . TYR A 1 161 ? 5.525 16.835 3.310 1.00 65.12 161 TYR A N 1
ATOM 1224 C CA . TYR A 1 161 ? 4.710 16.425 4.445 1.00 65.12 161 TYR A CA 1
ATOM 1225 C C . TYR A 1 161 ? 4.348 14.937 4.415 1.00 65.12 161 TYR A C 1
ATOM 1227 O O . TYR A 1 161 ? 3.313 14.540 3.893 1.00 65.12 161 TYR A O 1
ATOM 1235 N N . ASN A 1 162 ? 5.184 14.103 5.026 1.00 76.38 162 ASN A N 1
ATOM 1236 C CA . ASN A 1 162 ? 4.798 12.732 5.341 1.00 76.38 162 ASN A CA 1
ATOM 1237 C C . ASN A 1 162 ? 3.763 12.692 6.476 1.00 76.38 162 ASN A C 1
ATOM 1239 O O . ASN A 1 162 ? 3.366 11.614 6.891 1.00 76.38 162 ASN A O 1
ATOM 1243 N N . TYR A 1 163 ? 3.346 13.853 7.000 1.00 86.38 163 TYR A N 1
ATOM 1244 C CA . TYR A 1 163 ? 2.444 13.989 8.141 1.00 86.38 163 TYR A CA 1
ATOM 1245 C C . TYR A 1 163 ? 2.932 13.187 9.364 1.00 86.38 163 TYR A C 1
ATOM 1247 O O . TYR A 1 163 ? 2.136 12.660 10.139 1.00 86.38 163 TYR A O 1
ATOM 1255 N N . GLY A 1 164 ? 4.258 13.052 9.510 1.00 87.94 164 GLY A N 1
ATOM 1256 C CA . GLY A 1 164 ? 4.890 12.227 10.541 1.00 87.94 164 GLY A CA 1
ATOM 1257 C C . GLY A 1 164 ? 4.756 10.715 10.321 1.00 87.94 164 GLY A C 1
ATOM 1258 O O . GLY A 1 164 ? 4.993 9.950 11.252 1.00 87.94 164 GLY A O 1
ATOM 1259 N N . LYS A 1 165 ? 4.347 10.272 9.128 1.00 90.62 165 LYS A N 1
ATOM 1260 C CA . LYS A 1 165 ? 4.193 8.862 8.742 1.00 90.62 165 LYS A CA 1
ATOM 1261 C C . LYS A 1 165 ? 5.425 8.347 8.010 1.00 90.62 165 LYS A C 1
ATOM 1263 O O . LYS A 1 165 ? 6.198 9.117 7.443 1.00 90.62 165 LYS A O 1
ATOM 1268 N N . VAL A 1 166 ? 5.589 7.029 7.986 1.00 90.38 166 VAL A N 1
ATOM 1269 C CA . VAL A 1 166 ? 6.602 6.399 7.132 1.00 90.38 166 VAL A CA 1
ATOM 1270 C C . VAL A 1 166 ? 6.234 6.647 5.666 1.00 90.38 166 VAL A C 1
ATOM 1272 O O . VAL A 1 166 ? 5.061 6.652 5.311 1.00 90.38 166 VAL A O 1
ATOM 1275 N N . ASP A 1 167 ? 7.215 6.850 4.795 1.00 87.19 167 ASP A N 1
ATOM 1276 C CA . ASP A 1 167 ? 6.991 6.975 3.354 1.00 87.19 167 ASP A CA 1
ATOM 1277 C C . ASP A 1 167 ? 7.942 6.025 2.624 1.00 87.19 167 ASP A C 1
ATOM 1279 O O . ASP A 1 167 ? 9.158 6.116 2.793 1.00 87.19 167 ASP A O 1
ATOM 1283 N N . PHE A 1 168 ? 7.417 5.076 1.848 1.00 87.12 168 PHE A N 1
ATOM 1284 C CA . PHE A 1 168 ? 8.254 4.137 1.106 1.00 87.12 168 PHE A CA 1
ATOM 1285 C C . PHE A 1 168 ? 7.689 3.743 -0.249 1.00 87.12 168 PHE A C 1
ATOM 1287 O O . PHE A 1 168 ? 6.504 3.875 -0.539 1.00 87.12 168 PHE A O 1
ATOM 1294 N N . THR A 1 169 ? 8.572 3.249 -1.106 1.00 85.50 169 THR A N 1
ATOM 1295 C CA . THR A 1 169 ? 8.191 2.613 -2.366 1.00 85.50 169 THR A CA 1
ATOM 1296 C C . THR A 1 169 ? 7.926 1.142 -2.075 1.00 85.50 169 THR A C 1
ATOM 1298 O O . THR A 1 169 ? 8.809 0.485 -1.520 1.00 85.50 169 THR A O 1
ATOM 1301 N N . ASN A 1 170 ? 6.720 0.656 -2.378 1.00 85.31 170 ASN A N 1
ATOM 1302 C CA . ASN A 1 170 ? 6.322 -0.733 -2.135 1.00 85.31 170 ASN A CA 1
ATOM 1303 C C . ASN A 1 170 ? 6.154 -1.574 -3.396 1.00 85.31 170 ASN A C 1
ATOM 1305 O O . ASN A 1 170 ? 6.062 -2.794 -3.299 1.00 85.31 170 ASN A O 1
ATOM 1309 N N . GLU A 1 171 ? 6.191 -0.935 -4.558 1.00 84.38 171 GLU A N 1
ATOM 1310 C CA . GLU A 1 171 ? 6.333 -1.613 -5.834 1.00 84.38 171 GLU A CA 1
ATOM 1311 C C . GLU A 1 171 ? 7.318 -0.833 -6.705 1.00 84.38 171 GLU A C 1
ATOM 1313 O O . GLU A 1 171 ? 7.215 0.383 -6.854 1.00 84.38 171 GLU A O 1
ATOM 1318 N N . MET A 1 172 ? 8.304 -1.510 -7.281 1.00 83.06 172 MET A N 1
ATOM 1319 C CA . MET A 1 172 ? 9.215 -0.901 -8.245 1.00 83.06 172 MET A CA 1
ATOM 1320 C C . MET A 1 172 ? 9.667 -1.946 -9.250 1.00 83.06 172 MET A C 1
ATOM 1322 O O . MET A 1 172 ? 10.119 -3.020 -8.853 1.00 83.06 172 MET A O 1
ATOM 1326 N N . GLU A 1 173 ? 9.552 -1.642 -10.540 1.00 80.12 173 GLU A 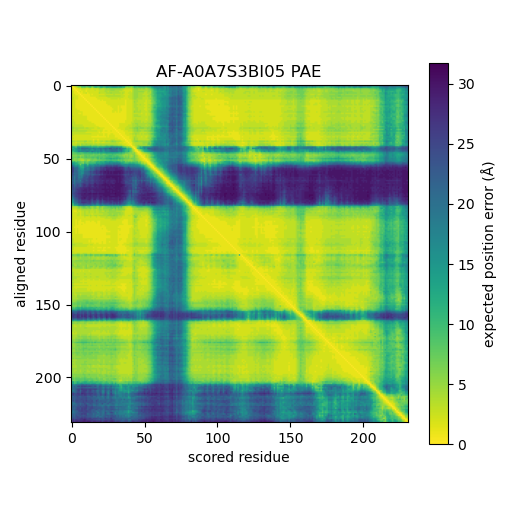N 1
ATOM 1327 C CA . GLU A 1 173 ? 9.942 -2.578 -11.592 1.00 80.12 173 GLU A CA 1
ATOM 1328 C C . GLU A 1 173 ? 10.029 -1.951 -12.987 1.00 80.12 173 GLU A C 1
ATOM 1330 O O . GLU A 1 173 ? 9.475 -0.888 -13.265 1.00 80.12 173 GLU A O 1
ATOM 1335 N N . TYR A 1 174 ? 10.691 -2.671 -13.893 1.00 80.81 174 TYR A N 1
ATOM 1336 C CA . TYR A 1 174 ? 10.554 -2.479 -15.332 1.00 80.81 174 TYR A CA 1
ATOM 1337 C C . TYR A 1 174 ? 9.820 -3.680 -15.932 1.00 80.81 174 TYR A C 1
ATOM 1339 O O . TYR A 1 174 ? 10.343 -4.796 -15.960 1.00 80.81 174 TYR A O 1
ATOM 1347 N N . GLN A 1 175 ? 8.604 -3.436 -16.408 1.00 80.50 175 GLN A N 1
ATOM 1348 C CA . GLN A 1 175 ? 7.707 -4.436 -16.978 1.00 80.50 175 GLN A CA 1
ATOM 1349 C C . GLN A 1 175 ? 8.044 -4.736 -18.447 1.00 80.50 175 GLN A C 1
ATOM 1351 O O . GLN A 1 175 ? 8.651 -3.900 -19.132 1.00 80.50 175 GLN A O 1
ATOM 1356 N N . PRO A 1 176 ? 7.614 -5.901 -18.973 1.00 76.00 176 PRO A N 1
ATOM 1357 C CA . PRO A 1 176 ? 7.738 -6.220 -20.391 1.00 76.00 176 PRO A CA 1
ATOM 1358 C C . PRO A 1 176 ? 7.213 -5.086 -21.283 1.00 76.00 176 PRO A C 1
ATOM 1360 O O . PRO A 1 176 ? 6.114 -4.576 -21.083 1.00 76.00 176 PRO A O 1
ATOM 1363 N N . GLY A 1 177 ? 8.012 -4.689 -22.274 1.00 80.44 177 GLY A N 1
ATOM 1364 C CA . GLY A 1 177 ? 7.718 -3.559 -23.162 1.00 80.44 177 GLY A CA 1
ATOM 1365 C C . GLY A 1 177 ? 8.502 -2.285 -22.841 1.00 80.44 177 GLY A C 1
ATOM 1366 O O . GLY A 1 177 ? 8.637 -1.432 -23.716 1.00 80.44 177 GLY A O 1
ATOM 1367 N N . SER A 1 178 ? 9.093 -2.168 -21.648 1.00 84.88 178 SER A N 1
ATOM 1368 C CA . SER A 1 178 ? 10.095 -1.129 -21.397 1.00 84.88 178 SER A CA 1
ATOM 1369 C C . SER A 1 178 ? 11.438 -1.481 -22.051 1.00 84.88 178 SER A C 1
ATOM 1371 O O . SER A 1 178 ? 11.881 -2.625 -21.925 1.00 84.88 178 SER A O 1
ATOM 1373 N N . PRO A 1 179 ? 12.155 -0.517 -22.670 1.00 86.75 179 PRO A N 1
ATOM 1374 C CA . PRO A 1 179 ? 13.508 -0.746 -23.188 1.00 86.75 179 PRO A CA 1
ATOM 1375 C C . PRO A 1 179 ? 14.535 -1.062 -22.088 1.00 86.75 179 PRO A C 1
ATOM 1377 O O . PRO A 1 179 ? 15.639 -1.502 -22.393 1.00 86.75 179 PRO A O 1
ATOM 1380 N N . PHE A 1 180 ? 14.189 -0.837 -20.816 1.00 84.06 180 PHE A N 1
ATOM 1381 C CA . PHE A 1 180 ? 15.055 -1.122 -19.671 1.00 84.06 180 PHE A CA 1
ATOM 1382 C C . PHE A 1 180 ? 14.700 -2.430 -18.958 1.00 84.06 180 PHE A C 1
ATOM 1384 O O . PHE A 1 180 ? 15.461 -2.864 -18.086 1.00 84.06 180 PHE A O 1
ATOM 1391 N N . ALA A 1 181 ? 13.586 -3.072 -19.323 1.00 82.94 181 ALA A N 1
ATOM 1392 C CA . ALA A 1 181 ? 13.178 -4.344 -18.743 1.00 82.94 181 ALA A CA 1
ATOM 1393 C C . ALA A 1 181 ? 14.243 -5.410 -18.999 1.00 82.94 181 ALA A C 1
ATOM 1395 O O . ALA A 1 181 ? 14.653 -5.645 -20.133 1.00 82.94 181 ALA A O 1
ATOM 1396 N N . GLY A 1 182 ? 14.714 -6.035 -17.922 1.00 73.94 182 GLY A N 1
ATOM 1397 C CA . GLY A 1 182 ? 15.747 -7.057 -18.005 1.00 73.94 182 GLY A CA 1
ATOM 1398 C C . GLY A 1 182 ? 17.128 -6.556 -18.455 1.00 73.94 182 GLY A C 1
ATOM 1399 O O . GLY A 1 182 ? 17.921 -7.318 -18.996 1.00 73.94 182 GLY A O 1
ATOM 1400 N N . THR A 1 183 ? 17.440 -5.277 -18.251 1.00 80.75 183 THR A N 1
ATOM 1401 C CA . THR A 1 183 ? 18.761 -4.720 -18.575 1.00 80.75 183 THR A CA 1
ATOM 1402 C C . THR A 1 183 ? 19.524 -4.336 -17.310 1.00 80.75 183 THR A C 1
ATOM 1404 O O . THR A 1 183 ? 18.919 -4.024 -16.283 1.00 80.75 183 THR A O 1
ATOM 1407 N N . ALA A 1 184 ? 20.856 -4.257 -17.400 1.00 82.19 184 ALA A N 1
ATOM 1408 C CA . ALA A 1 184 ? 21.686 -3.730 -16.314 1.00 82.19 184 ALA A CA 1
ATOM 1409 C C . ALA A 1 184 ? 21.288 -2.293 -15.921 1.00 82.19 184 ALA A C 1
ATOM 1411 O O . ALA A 1 184 ? 21.305 -1.943 -14.743 1.00 82.19 184 ALA A O 1
ATOM 1412 N N . VAL A 1 185 ? 20.871 -1.473 -16.895 1.00 85.44 185 VAL A N 1
ATOM 1413 C CA . VAL A 1 185 ? 20.368 -0.111 -16.651 1.00 85.44 185 VAL A CA 1
ATOM 1414 C C . VAL A 1 185 ? 19.087 -0.144 -15.818 1.00 85.44 185 VAL A C 1
ATOM 1416 O O . VAL A 1 185 ? 18.975 0.604 -14.850 1.00 85.44 185 VAL A O 1
ATOM 1419 N N . GLY A 1 186 ? 18.153 -1.039 -16.151 1.00 83.12 186 GLY A N 1
ATOM 1420 C CA . GLY A 1 186 ? 16.935 -1.258 -15.372 1.00 83.12 186 GLY A CA 1
ATOM 1421 C C . GLY A 1 186 ? 17.243 -1.660 -13.931 1.00 83.12 186 GLY A C 1
ATOM 1422 O O . GLY A 1 186 ? 16.729 -1.040 -13.004 1.00 83.12 186 GLY A O 1
ATOM 1423 N N . THR A 1 187 ? 18.155 -2.616 -13.727 1.00 81.94 187 THR A N 1
ATOM 1424 C CA . THR A 1 187 ? 18.598 -3.032 -12.385 1.00 81.94 187 THR A CA 1
ATOM 1425 C C . THR A 1 187 ? 19.196 -1.871 -11.588 1.00 81.94 187 THR A C 1
ATOM 1427 O O . THR A 1 187 ? 18.786 -1.635 -10.453 1.00 81.94 187 THR A O 1
ATOM 1430 N N . VAL A 1 188 ? 20.112 -1.094 -12.176 1.00 85.38 188 VAL A N 1
ATOM 1431 C CA . VAL A 1 188 ? 20.705 0.081 -11.509 1.00 85.38 188 VAL A CA 1
ATOM 1432 C C . VAL A 1 188 ? 19.643 1.136 -11.181 1.00 85.38 188 VAL A C 1
ATOM 1434 O O . VAL A 1 188 ? 19.676 1.730 -10.106 1.00 85.38 188 VAL A O 1
ATOM 1437 N N . ALA A 1 189 ? 18.659 1.353 -12.055 1.00 86.44 189 ALA A N 1
ATOM 1438 C CA . ALA A 1 189 ? 17.569 2.290 -11.794 1.00 86.44 189 ALA A CA 1
ATOM 1439 C C . ALA A 1 189 ? 16.643 1.838 -10.644 1.00 86.44 189 ALA A C 1
ATOM 1441 O O . ALA A 1 189 ? 16.209 2.678 -9.849 1.00 86.44 189 ALA A O 1
ATOM 1442 N N . LEU A 1 190 ? 16.381 0.534 -10.502 1.00 84.50 190 LEU A N 1
ATOM 1443 C CA . LEU A 1 190 ? 15.646 -0.007 -9.351 1.00 84.50 190 LEU A CA 1
ATOM 1444 C C . LEU A 1 190 ? 16.453 0.130 -8.055 1.00 84.50 190 LEU A C 1
ATOM 1446 O O . LEU A 1 190 ? 15.914 0.575 -7.044 1.00 84.50 190 LEU A O 1
ATOM 1450 N N . LEU A 1 191 ? 17.761 -0.151 -8.094 1.00 85.94 191 LEU A N 1
ATOM 1451 C CA . LEU A 1 191 ? 18.655 0.085 -6.955 1.00 85.94 191 LEU A CA 1
ATOM 1452 C C . LEU A 1 191 ? 18.658 1.558 -6.535 1.00 85.94 191 LEU A C 1
ATOM 1454 O O . LEU A 1 191 ? 18.544 1.852 -5.349 1.00 85.94 191 LEU A O 1
ATOM 1458 N N . ASN A 1 192 ? 18.703 2.489 -7.490 1.00 88.44 192 ASN A N 1
ATOM 1459 C CA . ASN A 1 192 ? 18.610 3.918 -7.194 1.00 88.44 192 ASN A CA 1
ATOM 1460 C C . ASN A 1 192 ? 17.273 4.289 -6.542 1.00 88.44 192 ASN A C 1
ATOM 1462 O O . ASN A 1 192 ? 17.247 5.118 -5.642 1.00 88.44 192 ASN A O 1
ATOM 1466 N N . THR A 1 193 ? 16.161 3.684 -6.962 1.00 86.44 193 THR A N 1
ATOM 1467 C CA . THR A 1 193 ? 14.839 3.910 -6.349 1.00 86.44 193 THR A CA 1
ATOM 1468 C C . THR A 1 193 ? 14.811 3.416 -4.902 1.00 86.44 193 THR A C 1
ATOM 1470 O O . THR A 1 193 ? 14.347 4.129 -4.010 1.00 86.44 193 THR A O 1
ATOM 1473 N N . PHE A 1 194 ? 15.370 2.233 -4.645 1.00 86.19 194 PHE A N 1
ATOM 1474 C CA . PHE A 1 194 ? 15.496 1.683 -3.298 1.00 86.19 194 PHE A CA 1
ATOM 1475 C C . PHE A 1 194 ? 16.389 2.550 -2.399 1.00 86.19 194 PHE A C 1
ATOM 1477 O O . PHE A 1 194 ? 15.949 2.988 -1.340 1.00 86.19 194 PHE A O 1
ATOM 1484 N N . LEU A 1 195 ? 17.609 2.874 -2.838 1.00 87.62 195 LEU A N 1
ATOM 1485 C CA . LEU A 1 195 ? 18.539 3.704 -2.064 1.00 87.62 195 LEU A CA 1
ATOM 1486 C C . LEU A 1 195 ? 17.963 5.099 -1.797 1.00 87.62 195 LEU A C 1
ATOM 1488 O O . LEU A 1 195 ? 18.024 5.584 -0.672 1.00 87.62 195 LEU A O 1
ATOM 1492 N N . ASN A 1 196 ? 17.310 5.707 -2.790 1.00 87.44 196 ASN A N 1
ATOM 1493 C CA . ASN A 1 196 ? 16.639 6.991 -2.611 1.00 87.44 196 ASN A CA 1
ATOM 1494 C C . ASN A 1 196 ? 15.461 6.905 -1.630 1.00 87.44 196 ASN A C 1
ATOM 1496 O O . ASN A 1 196 ? 15.212 7.869 -0.910 1.00 87.44 196 ASN A O 1
ATOM 1500 N N . THR A 1 197 ? 14.766 5.764 -1.555 1.00 85.25 197 THR A N 1
ATOM 1501 C CA . THR A 1 197 ? 13.727 5.523 -0.538 1.00 85.25 197 THR A CA 1
ATOM 1502 C C . THR A 1 197 ? 14.326 5.578 0.865 1.00 85.25 197 THR A C 1
ATOM 1504 O O . THR A 1 197 ? 13.789 6.255 1.736 1.00 85.25 197 THR A O 1
ATOM 1507 N N . LEU A 1 198 ? 15.469 4.926 1.077 1.00 85.44 198 LEU A N 1
ATOM 1508 C CA . LEU A 1 198 ? 16.134 4.935 2.379 1.00 85.44 198 LEU A CA 1
ATOM 1509 C C . LEU A 1 198 ? 16.692 6.321 2.724 1.00 85.44 198 LEU A C 1
ATOM 1511 O O . LEU A 1 198 ? 16.554 6.781 3.849 1.00 85.44 198 LEU A O 1
ATOM 1515 N N . THR A 1 199 ? 17.313 7.002 1.758 1.00 85.31 199 THR A N 1
ATOM 1516 C CA . THR A 1 199 ? 18.040 8.254 2.013 1.00 85.31 199 THR A CA 1
ATOM 1517 C C . THR A 1 199 ? 17.150 9.493 2.000 1.00 85.31 199 THR A C 1
ATOM 1519 O O . THR A 1 199 ? 17.252 10.322 2.896 1.00 85.31 199 THR A O 1
ATOM 1522 N N . PHE A 1 200 ? 16.294 9.662 0.989 1.00 82.44 200 PHE A N 1
ATOM 1523 C CA . PHE A 1 200 ? 15.563 10.920 0.782 1.00 82.44 200 PHE A CA 1
ATOM 1524 C C . PHE A 1 200 ? 14.164 10.933 1.397 1.00 82.44 200 PHE A C 1
ATOM 1526 O O . PHE A 1 200 ? 13.622 12.013 1.616 1.00 82.44 200 PHE A O 1
ATOM 1533 N N . LYS A 1 201 ? 13.585 9.764 1.690 1.00 80.44 201 LYS A N 1
ATOM 1534 C CA . LYS A 1 201 ? 12.336 9.655 2.464 1.00 80.44 201 LYS A CA 1
ATOM 1535 C C . LYS A 1 201 ? 12.569 9.322 3.938 1.00 80.44 201 LYS A C 1
ATOM 1537 O O . LYS A 1 201 ? 11.595 9.226 4.676 1.00 80.44 201 LYS A O 1
ATOM 1542 N N . ASP A 1 202 ? 13.830 9.139 4.343 1.00 82.31 202 ASP A N 1
ATOM 1543 C CA . ASP A 1 202 ? 14.213 8.667 5.682 1.00 82.31 202 ASP A CA 1
ATOM 1544 C C . ASP A 1 202 ? 13.427 7.411 6.093 1.00 82.31 202 ASP A C 1
ATOM 1546 O O . ASP A 1 202 ? 12.894 7.278 7.196 1.00 82.31 202 ASP A O 1
ATOM 1550 N N . SER A 1 203 ? 13.255 6.500 5.132 1.00 84.25 203 SER A N 1
ATOM 1551 C CA . SER A 1 203 ? 12.399 5.347 5.334 1.00 84.25 203 SER A CA 1
ATOM 1552 C C . SER A 1 203 ? 13.186 4.196 5.948 1.00 84.25 203 SER A C 1
ATOM 1554 O O . SER A 1 203 ? 14.200 3.784 5.379 1.00 84.25 203 SER A O 1
ATOM 1556 N N . PRO A 1 204 ? 12.711 3.583 7.048 1.00 80.31 204 PRO A N 1
ATOM 1557 C CA . PRO A 1 204 ? 13.354 2.405 7.625 1.00 80.31 204 PRO A CA 1
ATOM 1558 C C . PRO A 1 204 ? 13.151 1.150 6.763 1.00 80.31 204 PRO A C 1
ATOM 1560 O O . PRO A 1 204 ? 13.617 0.069 7.119 1.00 80.31 204 PRO A O 1
ATOM 1563 N N . THR A 1 205 ? 12.400 1.254 5.664 1.00 74.06 205 THR A N 1
ATOM 1564 C CA . THR A 1 205 ? 12.080 0.142 4.779 1.00 74.06 205 THR A CA 1
ATOM 1565 C C . THR A 1 205 ? 11.975 0.606 3.328 1.00 74.06 205 THR A C 1
ATOM 1567 O O . THR A 1 205 ? 11.571 1.727 3.034 1.00 74.06 205 THR A O 1
ATOM 1570 N N . GLY A 1 206 ? 12.323 -0.285 2.408 1.00 62.50 206 GLY A N 1
ATOM 1571 C CA . GLY A 1 206 ? 11.890 -0.231 1.019 1.00 62.50 206 GLY A CA 1
ATOM 1572 C C . GLY A 1 206 ? 11.310 -1.598 0.694 1.00 62.50 206 GLY A C 1
ATOM 1573 O O . GLY A 1 206 ? 11.935 -2.609 1.019 1.00 62.50 206 GLY A O 1
ATOM 1574 N N . VAL A 1 207 ? 10.115 -1.646 0.109 1.00 62.62 207 VAL A N 1
ATOM 1575 C CA . VAL A 1 207 ? 9.496 -2.915 -0.279 1.00 62.62 207 VAL A CA 1
ATOM 1576 C C . VAL A 1 207 ? 9.662 -3.087 -1.784 1.00 62.62 207 VAL A C 1
ATOM 1578 O O . VAL A 1 207 ? 9.454 -2.171 -2.577 1.00 62.62 207 VAL A O 1
ATOM 1581 N N . ILE A 1 208 ? 10.139 -4.266 -2.160 1.00 60.28 208 ILE A N 1
ATOM 1582 C CA . ILE A 1 208 ? 10.448 -4.645 -3.534 1.00 60.28 208 ILE A CA 1
ATOM 1583 C C . ILE A 1 208 ? 9.215 -5.372 -4.080 1.00 60.28 208 ILE A C 1
ATOM 1585 O O . ILE A 1 208 ? 8.669 -6.239 -3.393 1.00 60.28 208 ILE A O 1
ATOM 1589 N N . SER A 1 209 ? 8.797 -5.041 -5.307 1.00 58.41 209 SER A N 1
ATOM 1590 C CA . SER A 1 209 ? 7.844 -5.879 -6.051 1.00 58.41 209 SER A CA 1
ATOM 1591 C C . SER A 1 209 ? 8.425 -7.282 -6.298 1.00 58.41 209 SER A C 1
ATOM 1593 O O . SER A 1 209 ? 9.585 -7.546 -5.990 1.00 58.41 209 SER A O 1
ATOM 1595 N N . LEU A 1 210 ? 7.607 -8.189 -6.833 1.00 52.56 210 LEU A N 1
ATOM 1596 C CA . LEU A 1 210 ? 7.851 -9.623 -7.041 1.00 52.56 210 LEU A CA 1
ATOM 1597 C C . LEU A 1 210 ? 9.338 -10.050 -7.088 1.00 52.56 210 LEU A C 1
ATOM 1599 O O . LEU A 1 210 ? 10.077 -9.705 -8.000 1.00 52.56 210 LEU A O 1
ATOM 1603 N N . HIS A 1 211 ? 9.701 -10.885 -6.107 1.00 53.53 211 HIS A N 1
ATOM 1604 C CA . HIS A 1 211 ? 10.866 -11.776 -6.004 1.00 53.53 211 HIS A CA 1
ATOM 1605 C C . HIS A 1 211 ? 12.260 -11.176 -6.298 1.00 53.53 211 HIS A C 1
ATOM 1607 O O . HIS A 1 211 ? 12.603 -10.746 -7.399 1.00 53.53 211 HIS A O 1
ATOM 1613 N N . ALA A 1 212 ? 13.132 -11.269 -5.288 1.00 53.75 212 ALA A N 1
ATOM 1614 C CA . ALA A 1 212 ? 14.486 -10.714 -5.291 1.00 53.75 212 ALA A CA 1
ATOM 1615 C C . ALA A 1 212 ? 15.404 -11.249 -6.411 1.00 53.75 212 ALA A C 1
ATOM 1617 O O . ALA A 1 212 ? 16.359 -10.562 -6.782 1.00 53.75 212 ALA A O 1
ATOM 1618 N N . SER A 1 213 ? 15.120 -12.427 -6.979 1.00 51.19 213 SER A N 1
ATOM 1619 C CA . SER A 1 213 ? 15.962 -13.050 -8.006 1.00 51.19 213 SER A CA 1
ATOM 1620 C C . SER A 1 213 ? 15.149 -13.934 -8.950 1.00 51.19 213 SER A C 1
ATOM 1622 O O . SER A 1 213 ? 14.411 -14.809 -8.497 1.00 51.19 213 SER A O 1
ATOM 1624 N N . LYS A 1 214 ? 15.322 -13.738 -10.261 1.00 57.75 214 LYS A N 1
ATOM 1625 C CA . LYS A 1 214 ? 14.797 -14.639 -11.297 1.00 57.75 214 LYS A CA 1
ATOM 1626 C C . LYS A 1 214 ? 15.940 -15.339 -12.047 1.00 57.75 214 LYS A C 1
ATOM 1628 O O . LYS A 1 214 ? 17.011 -14.740 -12.202 1.00 57.75 214 LYS A O 1
ATOM 1633 N N . PRO A 1 215 ? 15.742 -16.594 -12.494 1.00 58.16 215 PRO A N 1
ATOM 1634 C CA . PRO A 1 215 ? 16.695 -17.272 -13.369 1.00 58.16 215 PRO A CA 1
ATOM 1635 C C . PRO A 1 215 ? 16.853 -16.495 -14.678 1.00 58.16 215 PRO A C 1
ATOM 1637 O O . PRO A 1 215 ? 15.892 -15.932 -15.182 1.00 58.16 215 PRO A O 1
ATOM 1640 N N . THR A 1 216 ? 18.062 -16.458 -15.237 1.00 57.34 216 THR A N 1
ATOM 1641 C CA . THR A 1 216 ? 18.375 -15.664 -16.444 1.00 57.34 216 THR A CA 1
ATOM 1642 C C . THR A 1 216 ? 18.123 -16.407 -17.755 1.00 57.34 216 THR A C 1
ATOM 1644 O O . THR A 1 216 ? 18.407 -15.880 -18.828 1.00 57.34 216 THR A O 1
ATOM 1647 N N . THR A 1 217 ? 17.705 -17.670 -17.681 1.00 60.81 217 THR A N 1
ATOM 1648 C CA . THR A 1 217 ? 17.801 -18.628 -18.792 1.00 60.81 217 THR A CA 1
ATOM 1649 C C . THR A 1 217 ? 16.455 -19.067 -19.361 1.00 60.81 217 THR A C 1
ATOM 1651 O O . THR A 1 217 ? 16.438 -19.782 -20.361 1.00 60.81 217 THR A O 1
ATOM 1654 N N . ASN A 1 218 ? 15.333 -18.665 -18.764 1.00 62.16 218 ASN 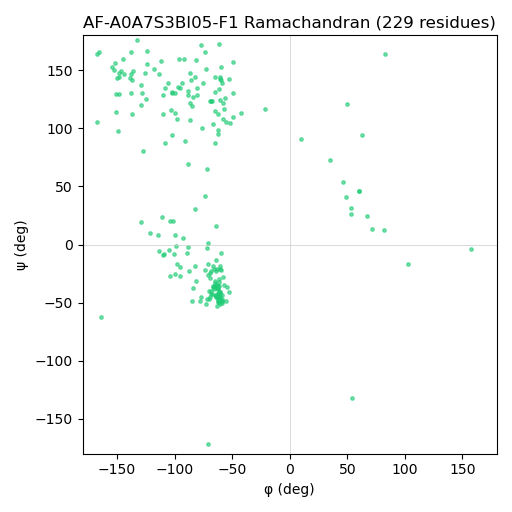A N 1
ATOM 1655 C CA . ASN A 1 218 ? 13.996 -19.087 -19.180 1.00 62.16 218 ASN A CA 1
ATOM 1656 C C . ASN A 1 218 ? 13.020 -17.907 -19.288 1.00 62.16 218 ASN A C 1
ATOM 1658 O O . ASN A 1 218 ? 13.352 -16.755 -19.016 1.00 62.16 218 ASN A O 1
ATOM 1662 N N . ILE A 1 219 ? 11.803 -18.201 -19.742 1.00 59.97 219 ILE A N 1
ATOM 1663 C CA . ILE A 1 219 ? 10.775 -17.187 -19.978 1.00 59.97 219 ILE A CA 1
ATOM 1664 C C . ILE A 1 219 ? 10.271 -16.559 -18.672 1.00 59.97 219 ILE A C 1
ATOM 1666 O O . ILE A 1 219 ? 9.816 -15.419 -18.689 1.00 59.97 219 ILE A O 1
ATOM 1670 N N . GLU A 1 220 ? 10.417 -17.245 -17.531 1.00 56.47 220 GLU A N 1
ATOM 1671 C CA . GLU A 1 220 ? 10.127 -16.676 -16.214 1.00 56.47 220 GLU A CA 1
ATOM 1672 C C . GLU A 1 220 ? 11.000 -15.451 -15.889 1.00 56.47 220 GLU A C 1
ATOM 1674 O O . GLU A 1 220 ? 10.572 -14.625 -15.078 1.00 56.47 220 GLU A O 1
ATOM 1679 N N . ALA A 1 221 ? 12.158 -15.291 -16.551 1.00 54.94 221 ALA A N 1
ATOM 1680 C CA . ALA A 1 221 ? 13.027 -14.109 -16.494 1.00 54.94 221 ALA A CA 1
ATOM 1681 C C . ALA A 1 221 ? 12.398 -12.842 -17.100 1.00 54.94 221 ALA A C 1
ATOM 1683 O O . ALA A 1 221 ? 12.852 -11.729 -16.828 1.00 54.94 221 ALA A O 1
ATOM 1684 N N . LEU A 1 222 ? 11.387 -12.991 -17.964 1.00 54.25 222 LEU A N 1
ATOM 1685 C CA . LEU A 1 222 ? 10.761 -11.863 -18.644 1.00 54.25 222 LEU A CA 1
ATOM 1686 C C . LEU A 1 222 ? 9.828 -11.116 -17.676 1.00 54.25 222 LEU A C 1
ATOM 1688 O O . LEU A 1 222 ? 8.691 -11.519 -17.439 1.00 54.25 222 LEU A O 1
ATOM 1692 N N . GLY A 1 223 ? 10.321 -9.994 -17.143 1.00 55.78 223 GLY A N 1
ATOM 1693 C CA . GLY A 1 223 ? 9.578 -9.063 -16.281 1.00 55.78 223 GLY A CA 1
ATOM 1694 C C . GLY A 1 223 ? 9.511 -9.465 -14.803 1.00 55.78 223 GLY A C 1
ATOM 1695 O O . GLY A 1 223 ? 9.758 -10.616 -14.457 1.00 55.78 223 GLY A O 1
ATOM 1696 N N . TYR A 1 224 ? 9.142 -8.521 -13.929 1.00 58.41 224 TYR A N 1
ATOM 1697 C CA . TYR A 1 224 ? 8.807 -8.739 -12.509 1.00 58.41 224 TYR A CA 1
ATOM 1698 C C . TYR A 1 224 ? 9.921 -9.344 -11.625 1.00 58.41 224 TYR A C 1
ATOM 1700 O O . TYR A 1 224 ? 9.665 -10.306 -10.905 1.00 58.41 224 TYR A O 1
ATOM 1708 N N . GLY A 1 225 ? 11.165 -8.854 -11.708 1.00 53.97 225 GLY A N 1
ATOM 1709 C CA . GLY A 1 225 ? 12.266 -9.300 -10.837 1.00 53.97 225 GLY A CA 1
ATOM 1710 C C . GLY A 1 225 ? 13.309 -8.212 -10.575 1.00 53.97 225 GLY A C 1
ATOM 1711 O O . GLY A 1 225 ? 13.617 -7.416 -11.463 1.00 53.97 225 GLY A O 1
ATOM 1712 N N . TRP A 1 226 ? 13.857 -8.178 -9.355 1.00 49.72 226 TRP A N 1
ATOM 1713 C CA . TRP A 1 226 ? 14.828 -7.157 -8.922 1.00 49.72 226 TRP A CA 1
ATOM 1714 C C . TRP A 1 226 ? 16.239 -7.391 -9.472 1.00 49.72 226 TRP A C 1
ATOM 1716 O O . TRP A 1 226 ? 16.900 -6.465 -9.951 1.00 49.72 226 TRP A O 1
ATOM 1726 N N . THR A 1 227 ? 16.700 -8.643 -9.407 1.00 49.97 227 THR A N 1
ATOM 1727 C CA . THR A 1 227 ? 18.052 -9.051 -9.801 1.00 49.97 227 THR A CA 1
ATOM 1728 C C . THR A 1 227 ? 18.039 -10.369 -10.574 1.00 49.97 227 THR A C 1
ATOM 1730 O O . THR A 1 227 ? 17.050 -11.104 -10.612 1.00 49.97 227 THR A O 1
ATOM 1733 N N . TRP A 1 228 ? 19.170 -10.646 -11.209 1.00 52.88 228 TRP A N 1
ATOM 1734 C CA . TRP A 1 228 ? 19.439 -11.835 -12.000 1.00 52.88 228 TRP A CA 1
ATOM 1735 C C . TRP A 1 228 ? 20.240 -12.795 -11.120 1.00 52.88 228 TRP A C 1
ATOM 1737 O O . TRP A 1 228 ? 21.242 -12.378 -10.542 1.00 52.88 228 TRP A O 1
ATOM 1747 N N . TRP A 1 229 ? 19.842 -14.065 -11.027 1.00 46.53 229 TRP A N 1
ATOM 1748 C CA . TRP A 1 229 ? 20.722 -15.109 -10.492 1.00 46.53 229 TRP A CA 1
ATOM 1749 C C . TRP A 1 229 ? 21.345 -15.880 -11.665 1.00 46.53 229 TRP A C 1
ATOM 1751 O O . TRP A 1 229 ? 20.651 -16.585 -12.397 1.00 46.53 229 TRP A O 1
ATOM 1761 N N . TRP A 1 230 ? 22.666 -15.741 -11.825 1.00 38.00 230 TRP A N 1
ATOM 1762 C CA . TRP A 1 230 ? 23.491 -16.571 -12.710 1.00 38.00 230 TRP A CA 1
ATOM 1763 C C . TRP A 1 230 ? 23.843 -17.924 -12.057 1.00 38.00 230 TRP A C 1
ATOM 1765 O O . TRP A 1 230 ? 24.332 -17.891 -10.927 1.00 38.00 230 TRP A O 1
ATOM 1775 N N . PRO A 1 231 ? 23.615 -19.080 -12.714 1.00 46.72 231 PRO A N 1
ATOM 1776 C CA . PRO A 1 231 ? 23.998 -20.391 -12.181 1.00 46.72 231 PRO A CA 1
ATOM 1777 C C . PRO A 1 231 ? 25.439 -20.456 -11.669 1.00 46.72 231 PRO A C 1
ATOM 1779 O O . PRO A 1 231 ? 26.331 -19.896 -12.349 1.00 46.72 231 PRO A O 1
#

Secondary structure (DSSP, 8-state):
-B--S--SHHHHHHHHHHHHHHHHHHHHTT----EEES-SS-----------PPPPTT----------TT----S--------S--B---HHHHHHHHHHHHHHHHHH-TTSEEEEEEEBHHHHTHHHHH-TTTGGG--EEEEEEESS-THHHHSTT-----TTSEEEEEEEE--TTSTTTTSHHHHHHHHHHHHHHHHHS--S--PPSS-SEEESSSGGGSSS-SEEE--

Sequence (231 aa):
NGTLASFDDSFLDSFSNATLQDVKYLTAHGLPVSWWGLQNEPNFQTENITSCPKQDDDAAAETGSHLPAGISMGAGMRVGSNTYSRCNYDQCDYYRAFVACATKIRAYDLTIRIHANSATGQLGASPIANNPETLPLLDAFTWHTVNAPSSHTFGNRSTHYNYGKVDFTNEMEYQPGSPFAGTAVGTVALLNTFLNTLTFKDSPTGVISLHASKPTTNIEALGYGWTWWWP

Foldseek 3Di:
DAAQPDLDPVSLLVVLVVVVVVQVVCVVVVRHAQEDEDFACQDEDLAQDQADDDDDPPPPDDPDPPPPPDDDPDPDDDPDDPPDDHHHDYLRSCQSSCQSNLVSVCVVDVSHAYEDDNANWCSSNNNQLNDPVNVVSHQETEHAAELHALCVVQPPPPPDDRVNHAYEYAEYWYAPPRPCFLHPVRLVRRVNNQVCSCPVRVHPDYHYWAEAEDEPPDPSSHITYNDYDDD

Nearest PDB structures (foldseek):
  3kl5-assembly4_D  TM=7.407E-01  e=1.324E-03  Bacillus subtilis
  3kl5-assembly3_C  TM=7.492E-01  e=2.560E-03  Bacillus subtilis
  7pr9-assembly2_B  TM=5.278E-01  e=1.849E-02  Burkholderia pseudomallei K96243
  8j3x-assembly1_A  TM=5.454E-01  e=3.090E-01  Saccharophagus degradans 2-40
  2q8l-assembly1_A-2  TM=3.546E-01  e=7.150E-01  Plasmodium falciparum 3D7

Organism: NCBI:txid156174

InterPro domains:
  IPR017853 Glycoside hydrolase superfamily [SSF51445] (27-153)

Solvent-accessible surface area (backbone atoms only — not comparable to full-atom values): 13565 Å² total; per-residue (Å²): 136,43,57,73,95,60,84,49,68,73,50,35,52,52,52,25,50,52,59,45,46,52,53,51,51,38,38,76,72,76,45,76,66,60,66,47,62,89,50,70,50,51,58,56,72,81,54,82,46,65,72,64,82,78,79,64,96,81,72,74,84,74,92,67,79,90,62,77,90,78,78,81,77,72,97,70,80,88,71,70,83,81,85,65,96,56,50,52,35,56,64,52,58,43,43,53,54,43,52,48,32,41,52,54,43,49,73,72,39,77,78,44,38,28,41,35,31,41,35,56,16,58,36,45,31,17,45,38,68,60,28,84,83,49,34,76,59,48,46,28,31,19,22,51,40,68,70,53,55,39,61,77,73,68,34,103,80,53,92,58,86,56,82,91,35,46,36,28,38,50,32,53,47,35,43,80,88,43,95,39,35,89,35,76,67,33,38,53,35,52,50,48,36,46,52,44,21,40,66,77,50,69,17,99,51,62,44,72,37,57,56,74,59,30,55,76,85,54,76,78,38,70,32,63,52,60,40,75,47,80,133

Mean predicted aligned error: 10.34 Å

pLDDT: mean 77.07, std 20.24, range [27.58, 98.62]

Radius of gyration: 18.99 Å; Cα contacts (8 Å, |Δi|>4): 351; chains: 1; bounding box: 55×39×46 Å